Protein 2D6M (pdb70)

Solvent-accessible surface area: 15523 Å² total; per-residue (Å²): 120,132,98,46,62,93,92,61,16,85,55,46,124,100,13,148,36,108,28,82,8,72,3,117,62,4,0,88,112,28,13,24,0,9,0,51,6,31,0,106,70,184,4,121,97,0,29,0,17,0,8,58,31,166,85,15,76,51,7,9,0,17,0,5,0,28,28,49,141,87,10,4,0,1,1,3,2,44,85,121,28,123,116,28,104,76,62,113,75,125,99,41,33,5,122,103,31,95,90,4,38,0,15,0,39,1,48,200,68,32,1,73,0,58,6,64,157,153,112,7,18,70,0,80,40,76,39,90,38,94,100,2,60,13,0,19,1,43,35,28,2,132,8,49,69,0,28,2,46,50,71,119,133,111,72,62,130,88,52,16,88,63,46,122,98,11,148,38,112,31,81,7,76,4,116,72,8,0,88,107,19,11,31,0,16,0,50,5,27,0,118,67,126,2,122,96,0,29,0,17,1,7,56,48,170,90,11,65,46,7,9,0,19,0,5,0,27,34,51,151,86,11,5,0,1,2,3,1,41,82,127,36,131,114,28,103,78,70,113,73,131,97,42,33,6,117,100,30,96,85,4,27,0,11,0,38,1,51,174,42,21,2,58,0,52,6,66,155,157,110,7,20,62,0,92,40,76,39,72,44,104,88,2,61,15,0,18,1,43,38,30,3,126,10,50,70,0,28,2,50,40,66

Structure (mmCIF, N/CA/C/O backbone):
data_2D6M
#
_entry.id   2D6M
#
_cell.length_a   56.643
_cell.length_b   58.472
_cell.length_c   92.000
_cell.angle_alpha   90.00
_cell.angle_beta   90.00
_cell.angle_gamma   90.00
#
_symmetry.space_group_name_H-M   'P 21 21 21'
#
loop_
_entity.id
_entity.type
_entity.pdbx_description
1 polymer 'lectin, galactose binding, soluble 9'
2 branched beta-D-galactopyranose-(1-4)-alpha-D-glucopyranose
3 water water
#
loop_
_atom_site.group_PDB
_atom_site.id
_atom_site.type_symbol
_atom_site.label_atom_id
_atom_site.label_alt_id
_atom_site.label_comp_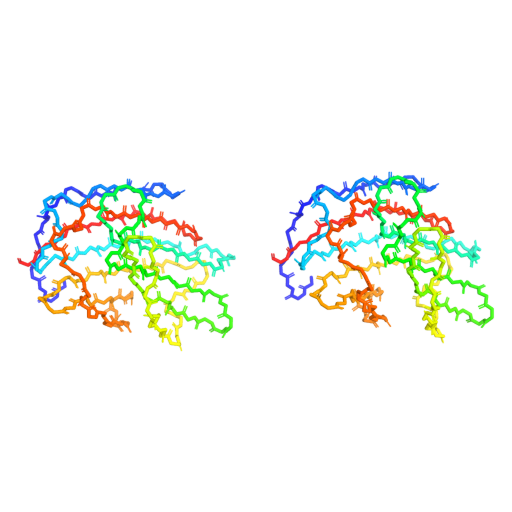id
_atom_site.label_asym_id
_atom_site.label_entity_id
_atom_site.label_seq_id
_atom_site.pdbx_PDB_ins_code
_atom_site.Cartn_x
_atom_site.Cartn_y
_atom_site.Cartn_z
_atom_site.occupancy
_atom_site.B_iso_or_equiv
_atom_site.auth_seq_id
_atom_site.auth_comp_id
_atom_site.auth_asym_id
_atom_site.auth_atom_id
_atom_site.pdbx_PDB_model_num
ATOM 1 N N . GLY A 1 1 ? 13.997 22.991 27.864 1.00 18.60 -1 GLY A N 1
ATOM 2 C CA . GLY A 1 1 ? 13.313 21.666 27.735 1.00 17.17 -1 GLY A CA 1
ATOM 3 C C . GLY A 1 1 ? 12.678 21.239 29.042 1.00 16.90 -1 GLY A C 1
ATOM 4 O O . GLY A 1 1 ? 12.688 21.992 30.019 1.00 16.70 -1 GLY A O 1
ATOM 5 N N . SER A 1 2 ? 12.153 20.018 29.074 1.00 16.10 0 SER A N 1
ATOM 6 C CA . SER A 1 2 ? 11.443 19.494 30.240 1.00 16.90 0 SER A CA 1
ATOM 7 C C . SER A 1 2 ? 12.364 19.041 31.380 1.00 16.68 0 SER A C 1
ATOM 8 O O . SER A 1 2 ? 11.898 18.702 32.476 1.00 16.59 0 SER A O 1
ATOM 11 N N . MET A 1 3 ? 13.671 19.031 31.115 1.00 17.33 1 MET A N 1
ATOM 12 C CA . MET A 1 3 ? 14.651 18.635 32.116 1.00 18.08 1 MET A CA 1
ATOM 13 C C . MET A 1 3 ? 15.861 19.561 32.068 1.00 15.14 1 MET A C 1
ATOM 14 O O . MET A 1 3 ? 16.281 19.979 30.987 1.00 14.90 1 MET A O 1
ATOM 19 N N . ALA A 1 4 ? 16.379 19.902 33.240 1.00 12.72 2 ALA A N 1
ATOM 20 C CA . ALA A 1 4 ? 17.604 20.711 33.337 1.00 10.97 2 ALA A CA 1
ATOM 21 C C . ALA A 1 4 ? 18.754 19.935 32.705 1.00 10.28 2 ALA A C 1
ATOM 22 O O . ALA A 1 4 ? 18.910 18.739 32.957 1.00 10.10 2 ALA A O 1
ATOM 24 N N . LEU A 1 5 ? 19.536 20.621 31.878 1.00 8.55 3 LEU A N 1
ATOM 25 C CA . LEU A 1 5 ? 20.690 20.048 31.198 1.00 9.10 3 LEU A CA 1
ATOM 26 C C . LEU A 1 5 ? 21.954 20.842 31.522 1.00 8.34 3 LEU A C 1
ATOM 27 O O . LEU A 1 5 ? 21.902 22.083 31.670 1.00 8.28 3 LEU A O 1
ATOM 32 N N . PHE A 1 6 ? 23.063 20.114 31.679 1.00 7.02 4 PHE A N 1
ATOM 33 C CA . PHE A 1 6 ? 24.356 20.699 32.077 1.00 7.73 4 PHE A CA 1
ATOM 34 C C . PHE A 1 6 ? 25.437 20.348 31.052 1.00 7.83 4 PHE A C 1
ATOM 35 O O . PHE A 1 6 ? 25.443 19.239 30.514 1.00 9.01 4 PHE A O 1
ATOM 43 N N . SER A 1 7 ? 26.340 21.277 30.758 1.00 7.71 5 SER A N 1
ATOM 44 C CA . SER A 1 7 ? 27.397 20.977 29.769 1.00 8.04 5 SER A CA 1
ATOM 45 C C . SER A 1 7 ? 28.270 19.830 30.278 1.00 9.03 5 SER A C 1
ATOM 46 O O . SER A 1 7 ? 28.596 19.785 31.449 1.00 8.30 5 SER A O 1
ATOM 49 N N . ALA A 1 8 ? 28.629 18.908 29.389 1.00 9.37 6 ALA A N 1
ATOM 50 C CA . ALA A 1 8 ? 29.515 17.769 29.718 1.00 11.01 6 ALA A CA 1
ATOM 51 C C . ALA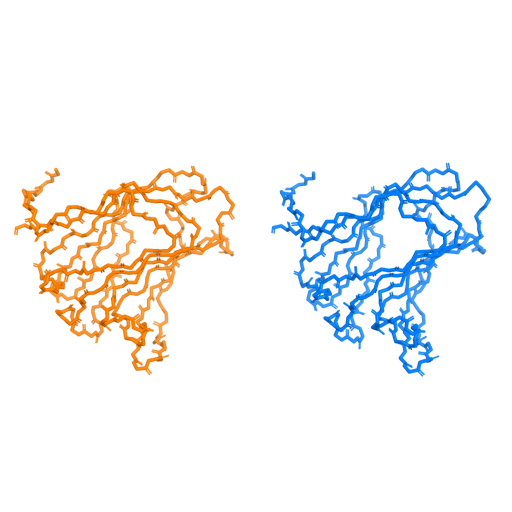 A 1 8 ? 30.918 17.918 29.124 1.00 12.99 6 ALA A C 1
ATOM 52 O O . ALA A 1 8 ? 31.899 17.332 29.625 1.00 14.81 6 ALA A O 1
ATOM 54 N N . GLN A 1 9 ? 30.979 18.665 28.033 1.00 13.26 7 GLN A N 1
ATOM 55 C CA . GLN A 1 9 ? 32.185 19.004 27.301 1.00 12.65 7 GLN A CA 1
ATOM 56 C C . GLN A 1 9 ? 31.828 20.328 26.678 1.00 12.64 7 GLN A C 1
ATOM 57 O O . GLN A 1 9 ? 30.670 20.540 26.304 1.00 12.10 7 GLN A O 1
ATOM 63 N N . SER A 1 10 ? 32.794 21.236 26.558 1.00 12.14 8 SER A N 1
ATOM 64 C CA . SER A 1 10 ? 32.527 22.500 25.884 1.00 12.34 8 SER A CA 1
ATOM 65 C C . SER A 1 10 ? 31.905 22.302 24.499 1.00 10.86 8 SER A C 1
ATOM 66 O O . SER A 1 10 ? 32.189 21.326 23.828 1.00 10.35 8 SER A O 1
ATOM 69 N N . PRO A 1 11 ? 31.090 23.260 24.042 1.00 9.57 9 PRO A N 1
ATOM 70 C CA . PRO A 1 11 ? 30.520 23.111 22.713 1.00 9.10 9 PRO A CA 1
ATOM 71 C C . PRO A 1 11 ? 31.548 23.358 21.611 1.00 8.64 9 PRO A C 1
ATOM 72 O O . PRO A 1 11 ? 32.557 24.059 21.832 1.00 9.12 9 PRO A O 1
ATOM 76 N N . TYR A 1 12 ? 31.288 22.783 20.436 1.00 7.74 10 TYR A N 1
ATOM 77 C CA . TYR A 1 12 ? 31.955 23.216 19.223 1.00 7.59 10 TYR A CA 1
ATOM 78 C C . TYR A 1 12 ? 31.061 24.271 18.588 1.00 7.91 10 TYR A C 1
ATOM 79 O O . TYR A 1 12 ? 29.960 23.963 18.117 1.00 7.73 10 TYR A O 1
ATOM 88 N N . ILE A 1 13 ? 31.557 25.500 18.550 1.00 7.82 11 ILE A N 1
ATOM 89 C CA . ILE A 1 13 ? 30.794 26.617 18.011 1.00 8.02 11 ILE A CA 1
ATOM 90 C C . ILE A 1 13 ? 31.231 26.894 16.581 1.00 8.77 11 ILE A C 1
ATOM 91 O O . ILE A 1 13 ? 32.438 26.911 16.292 1.00 8.48 11 ILE A O 1
ATOM 96 N N . ASN A 1 14 ? 30.236 27.081 15.711 1.00 9.09 12 ASN A N 1
ATOM 97 C CA . ASN A 1 14 ? 30.447 27.250 14.282 1.00 9.75 12 ASN A CA 1
ATOM 98 C C . ASN A 1 14 ? 31.531 26.320 13.736 1.00 10.08 12 ASN A C 1
ATOM 99 O O . ASN A 1 14 ? 32.451 26.779 13.072 1.00 9.93 12 ASN A O 1
ATOM 104 N N . PRO A 1 15 ? 31.397 25.004 13.975 1.00 10.13 13 PRO A N 1
ATOM 105 C CA . PRO A 1 15 ? 32.404 24.110 13.434 1.00 10.60 13 PRO A CA 1
ATOM 106 C C . PRO A 1 15 ? 32.309 24.117 11.908 1.00 10.78 13 PRO A C 1
ATOM 107 O O . PRO A 1 15 ? 31.201 24.111 11.360 1.00 11.02 13 PRO A O 1
ATOM 111 N N . ILE A 1 16 ? 33.457 24.120 11.228 1.00 11.43 14 ILE A N 1
ATOM 112 C CA . ILE A 1 16 ? 33.478 24.201 9.754 1.00 11.48 14 ILE A CA 1
ATOM 113 C C . ILE A 1 16 ? 33.231 22.810 9.150 1.00 10.28 14 ILE A C 1
ATOM 114 O O . ILE A 1 16 ? 33.907 21.843 9.532 1.00 10.92 14 ILE A O 1
ATOM 119 N N . ILE A 1 17 ? 32.280 22.719 8.220 1.00 10.12 15 ILE A N 1
ATOM 120 C CA . ILE A 1 17 ? 31.957 21.436 7.580 1.00 10.01 15 ILE A CA 1
ATOM 121 C C . ILE A 1 17 ? 32.855 21.205 6.349 1.00 10.14 15 ILE A C 1
ATOM 122 O O . ILE A 1 17 ? 33.006 22.115 5.513 1.00 10.25 15 ILE A O 1
ATOM 127 N N . PRO A 1 18 ? 33.446 19.992 6.216 1.00 9.83 16 PRO A N 1
ATOM 128 C CA . PRO A 1 18 ? 33.395 18.785 7.067 1.00 9.47 16 PRO A CA 1
ATOM 129 C C . PRO A 1 18 ? 34.188 18.914 8.369 1.00 9.14 16 PRO A C 1
ATOM 130 O O . PRO A 1 18 ? 35.299 19.407 8.371 1.00 10.13 16 PRO A O 1
ATOM 134 N N . PHE A 1 19 ? 33.587 18.464 9.463 1.00 8.79 17 PHE A N 1
ATOM 135 C CA . PHE A 1 19 ? 34.155 18.601 10.800 1.00 9.21 17 PHE A CA 1
ATOM 136 C C . PHE A 1 19 ? 34.440 17.226 11.357 1.00 9.88 17 PHE A C 1
ATOM 137 O O . PHE A 1 19 ? 33.634 16.322 11.195 1.00 10.02 17 PHE A O 1
ATOM 145 N N . THR A 1 20 ? 35.574 17.081 12.041 1.00 9.66 18 THR A N 1
ATOM 146 C CA . THR A 1 20 ? 35.859 15.890 12.828 1.00 10.78 18 THR A CA 1
ATOM 147 C C . THR A 1 20 ? 36.496 16.375 14.120 1.00 10.53 18 THR A C 1
ATOM 148 O O . THR A 1 20 ? 37.383 17.238 14.085 1.00 12.16 18 THR A O 1
ATOM 152 N N . GLY A 1 21 ? 36.025 15.869 15.252 1.00 9.88 19 GLY A N 1
ATOM 153 C CA . GLY A 1 21 ? 36.563 16.295 16.542 1.00 9.57 19 GLY A CA 1
ATOM 154 C C . GLY A 1 21 ? 36.233 15.309 17.643 1.00 9.26 19 GLY A C 1
ATOM 155 O O . GLY A 1 21 ? 35.360 14.454 17.472 1.00 9.46 19 GLY A O 1
ATOM 156 N N . PRO A 1 22 ? 36.958 15.388 18.767 1.00 8.76 20 PRO A N 1
ATOM 157 C CA . PRO A 1 22 ? 36.759 14.426 19.841 1.00 8.42 20 PRO A CA 1
ATOM 158 C C . PRO A 1 22 ? 35.415 14.526 20.539 1.00 7.57 20 PRO A C 1
ATOM 159 O O . PRO A 1 22 ? 34.850 15.618 20.679 1.00 7.38 20 PRO A O 1
ATOM 163 N N . ILE A 1 23 ? 34.919 13.368 20.963 1.00 7.99 21 ILE A N 1
ATOM 164 C CA . ILE A 1 23 ? 33.961 13.296 22.052 1.00 7.93 21 ILE A CA 1
ATOM 165 C C . ILE A 1 23 ? 34.787 12.872 23.263 1.00 9.64 21 ILE A C 1
ATOM 166 O O . ILE A 1 23 ? 35.142 11.705 23.410 1.00 9.71 21 ILE A O 1
ATOM 171 N N . GLN A 1 24 ? 35.150 13.864 24.073 1.00 10.13 22 GLN A N 1
ATOM 172 C CA . GLN A 1 24 ? 36.172 13.703 25.116 1.00 12.07 22 GLN A CA 1
ATOM 173 C C . GLN A 1 24 ? 35.691 12.677 26.113 1.00 11.91 22 GLN A C 1
ATOM 174 O O . GLN A 1 24 ? 34.608 12.840 26.671 1.00 13.08 22 GLN A O 1
ATOM 180 N N . GLY A 1 25 ? 36.470 11.615 26.276 1.00 12.39 23 GLY A N 1
ATOM 181 C CA . GLY A 1 25 ? 36.149 10.555 27.233 1.00 12.38 23 GLY A CA 1
ATOM 182 C C . GLY A 1 25 ? 35.198 9.511 26.687 1.00 12.20 23 GLY A C 1
ATOM 183 O O . GLY A 1 25 ? 34.893 8.546 27.379 1.00 13.10 23 GLY A O 1
ATOM 184 N N . GLY A 1 26 ? 34.719 9.697 25.454 1.00 11.36 24 GLY A N 1
ATOM 185 C CA . GLY A 1 26 ? 33.829 8.711 24.823 1.00 10.04 24 GLY A CA 1
ATOM 186 C C . GLY A 1 26 ? 32.369 8.979 25.127 1.00 9.73 24 GLY A C 1
ATOM 187 O O . GLY A 1 26 ? 32.045 9.698 26.090 1.00 10.21 24 GLY A O 1
ATOM 188 N N . LEU A 1 27 ? 31.475 8.446 24.296 1.00 8.64 25 LEU A N 1
ATOM 189 C CA . LEU A 1 27 ? 30.051 8.480 24.607 1.00 8.25 25 LEU A CA 1
ATOM 190 C C . LEU A 1 27 ? 29.728 7.844 25.949 1.00 9.42 25 LEU A C 1
ATOM 191 O O . LEU A 1 27 ? 30.360 6.864 26.346 1.00 10.09 25 LEU A O 1
ATOM 196 N N . GLN A 1 28 ? 28.748 8.418 26.646 1.00 9.78 26 GLN A N 1
ATOM 197 C CA . GLN A 1 28 ? 28.339 7.942 27.960 1.00 11.18 26 GLN A CA 1
ATOM 198 C C . GLN A 1 28 ? 26.829 7.832 28.003 1.00 11.08 26 GLN A C 1
ATOM 199 O O . GLN A 1 28 ? 26.139 8.579 27.325 1.00 10.78 26 GLN A O 1
ATOM 205 N N . GLU A 1 29 ? 26.315 6.922 28.827 1.00 11.31 27 GLU A N 1
ATOM 206 C CA . GLU A 1 29 ? 24.876 6.825 29.037 1.00 11.64 27 GLU A CA 1
ATOM 207 C C . GLU A 1 29 ? 24.320 8.164 29.519 1.00 10.39 27 GLU A C 1
ATOM 208 O O . GLU A 1 29 ? 24.902 8.811 30.402 1.00 10.77 27 GLU A O 1
ATOM 214 N N . GLY A 1 30 ? 23.230 8.613 28.895 1.00 10.27 28 GLY A N 1
ATOM 215 C CA . GLY A 1 30 ? 22.611 9.875 29.282 1.00 10.10 28 GLY A CA 1
ATOM 216 C C . GLY A 1 30 ? 23.185 11.105 28.609 1.00 10.14 28 GLY A C 1
ATOM 217 O O . GLY A 1 30 ? 22.649 12.209 28.792 1.00 11.28 28 GLY A O 1
ATOM 218 N N . LEU A 1 31 ? 24.258 10.946 27.830 1.00 10.11 29 LEU A N 1
ATOM 219 C CA . LEU A 1 31 ? 24.789 12.074 27.060 1.00 9.19 29 LEU A CA 1
ATOM 220 C C . LEU A 1 31 ? 23.833 12.444 25.941 1.00 9.15 29 LEU A C 1
ATOM 221 O O . LEU A 1 31 ? 23.256 11.577 25.281 1.00 9.47 29 LEU A O 1
ATOM 226 N N . GLN A 1 32 ? 23.665 13.748 25.740 1.00 8.65 30 GLN A N 1
ATOM 227 C CA . GLN A 1 32 ? 22.850 14.281 24.661 1.00 9.32 30 GLN A CA 1
ATOM 228 C C . GLN A 1 32 ? 23.759 15.131 23.836 1.00 9.37 30 GLN A C 1
ATOM 229 O O . GLN A 1 32 ? 24.327 16.116 24.352 1.00 9.61 30 GLN A O 1
ATOM 235 N N . VAL A 1 33 ? 23.942 14.731 22.570 1.00 7.37 31 VAL A N 1
ATOM 236 C CA . VAL A 1 33 ? 24.777 15.463 21.621 1.00 7.53 31 VAL A CA 1
ATOM 237 C C . VAL A 1 33 ? 23.838 16.191 20.684 1.00 7.42 31 VAL A C 1
ATOM 238 O O . VAL A 1 33 ? 23.071 15.566 19.940 1.00 7.17 31 VAL A O 1
ATOM 242 N N . THR A 1 34 ? 23.852 17.528 20.735 1.00 7.50 32 THR A N 1
ATOM 243 C CA . THR A 1 34 ? 22.888 18.276 19.918 1.00 7.79 32 THR A CA 1
ATOM 244 C C . THR A 1 34 ? 23.575 19.080 18.819 1.00 7.52 32 THR A C 1
ATOM 245 O O . THR A 1 34 ? 24.504 19.827 19.107 1.00 8.52 32 THR A O 1
ATOM 249 N N . LEU A 1 35 ? 23.083 18.953 17.587 1.00 7.16 33 LEU A N 1
ATOM 250 C CA . LEU A 1 35 ? 23.581 19.732 16.459 1.00 7.90 33 LEU A CA 1
ATOM 251 C C . LEU A 1 35 ? 22.520 20.762 16.082 1.00 8.79 33 LEU A C 1
ATOM 252 O O . LEU A 1 35 ? 21.410 20.409 15.747 1.00 9.46 33 LEU A O 1
ATOM 257 N N . GLN A 1 36 ? 22.888 22.037 16.124 1.00 9.23 34 GLN A N 1
ATOM 258 C CA . GLN A 1 36 ? 22.026 23.130 15.715 1.00 10.37 34 GLN A CA 1
ATOM 259 C C . GLN A 1 36 ? 22.578 23.676 14.425 1.00 9.35 34 GLN A C 1
ATOM 260 O O . GLN A 1 36 ? 23.728 24.096 14.354 1.00 8.57 34 GLN A O 1
ATOM 266 N N . GLY A 1 37 ? 21.756 23.685 13.390 1.00 8.94 35 GLY A N 1
ATOM 267 C CA . GLY A 1 37 ? 22.284 24.003 12.088 1.00 9.50 35 GLY A CA 1
ATOM 268 C C . GLY A 1 37 ? 21.226 24.371 11.083 1.00 9.03 35 GLY A C 1
ATOM 269 O O . GLY A 1 37 ? 20.084 24.686 11.450 1.00 8.91 35 GLY A O 1
ATOM 270 N N . THR A 1 38 ? 21.646 24.389 9.827 1.00 9.96 36 THR A N 1
ATOM 271 C CA . THR A 1 38 ? 20.773 24.650 8.684 1.00 10.74 36 THR A CA 1
ATOM 272 C C . THR A 1 38 ? 21.126 23.700 7.545 1.00 11.12 36 THR A C 1
ATOM 273 O O . THR A 1 38 ? 22.291 23.520 7.207 1.00 11.16 36 THR A O 1
ATOM 277 N N . THR A 1 39 ? 20.100 23.079 6.982 1.00 10.89 37 THR A N 1
ATOM 278 C CA . THR A 1 39 ? 20.222 22.267 5.783 1.00 11.89 37 THR A CA 1
ATOM 279 C C . THR A 1 39 ? 20.387 23.237 4.617 1.00 12.33 37 THR A C 1
ATOM 280 O O . THR A 1 39 ? 19.638 24.219 4.517 1.00 12.03 37 THR A O 1
ATOM 284 N N . LYS A 1 40 ? 21.357 22.971 3.750 1.00 12.88 38 LYS A N 1
ATOM 285 C CA . LYS A 1 40 ? 21.575 23.787 2.556 1.00 14.07 38 LYS A CA 1
ATOM 286 C C . LYS A 1 40 ? 20.334 23.805 1.650 1.00 14.26 38 LYS A C 1
ATOM 287 O O . LYS A 1 40 ? 19.530 22.880 1.669 1.00 14.12 38 LYS A O 1
ATOM 293 N N . SER A 1 41 ? 20.201 24.861 0.850 1.00 14.88 39 SER A N 1
ATOM 294 C CA . SER A 1 41 ? 18.989 25.070 0.064 1.00 16.37 39 SER A CA 1
ATOM 295 C C . SER A 1 41 ? 18.824 24.018 -1.014 1.00 17.15 39 SER A C 1
ATOM 296 O O . SER A 1 41 ? 17.706 23.621 -1.369 1.00 18.11 39 SER A O 1
ATOM 299 N N . PHE A 1 42 ? 19.952 23.575 -1.528 1.00 17.73 40 PHE A N 1
ATOM 300 C CA . PHE A 1 42 ? 19.965 22.438 -2.408 1.00 19.03 40 PHE A CA 1
ATOM 301 C C . PHE A 1 42 ? 20.891 21.459 -1.689 1.00 19.14 40 PHE A C 1
ATOM 302 O O . PHE A 1 42 ? 22.101 21.677 -1.467 1.00 21.00 40 PHE A O 1
ATOM 310 N N . ALA A 1 43 ? 20.248 20.453 -1.156 1.00 17.45 41 ALA A N 1
ATOM 311 C CA . ALA A 1 43 ? 20.918 19.482 -0.345 1.00 15.29 41 ALA A CA 1
ATOM 312 C C . ALA A 1 43 ? 20.693 18.160 -1.011 1.00 14.54 41 ALA A C 1
ATOM 313 O O . ALA A 1 43 ? 19.607 17.891 -1.512 1.00 13.71 41 ALA A O 1
ATOM 315 N N . GLN A 1 44 ? 21.735 17.339 -1.025 1.00 13.83 42 GLN A N 1
ATOM 316 C CA . GLN A 1 44 ? 21.636 15.991 -1.552 1.00 14.12 42 GLN A CA 1
ATOM 317 C C . GLN A 1 44 ? 21.682 14.996 -0.393 1.00 12.35 42 GLN A C 1
ATOM 318 O O . GLN A 1 44 ? 20.766 14.196 -0.219 1.00 11.23 42 GLN A O 1
ATOM 324 N N . ARG A 1 45 ? 22.728 15.087 0.428 1.00 11.50 43 ARG A N 1
ATOM 325 C CA . ARG A 1 45 ? 22.878 14.216 1.582 1.00 10.47 43 ARG A CA 1
ATOM 326 C C . ARG A 1 45 ? 23.681 14.925 2.647 1.00 9.23 43 ARG A C 1
ATOM 327 O O . ARG A 1 45 ? 24.475 15.813 2.353 1.00 10.10 43 ARG A O 1
ATOM 335 N N . PHE A 1 46 ? 23.474 14.543 3.898 1.00 8.11 44 PHE A N 1
ATOM 336 C CA . PHE A 1 46 ? 24.486 14.835 4.909 1.00 7.17 44 PHE A CA 1
ATOM 337 C C . PHE A 1 46 ? 24.680 13.661 5.851 1.00 7.01 44 PHE A C 1
ATOM 338 O O . PHE A 1 46 ? 23.877 12.738 5.852 1.00 7.08 44 PHE A O 1
ATOM 346 N N . VAL A 1 47 ? 25.788 13.669 6.580 1.00 6.18 45 VAL A N 1
ATOM 347 C CA . VAL A 1 47 ? 26.198 12.522 7.418 1.00 6.62 45 VAL A CA 1
ATOM 348 C C . VAL A 1 47 ? 26.647 12.997 8.798 1.00 6.59 45 VAL A C 1
ATOM 349 O O . VAL A 1 47 ? 27.412 13.956 8.912 1.00 6.97 45 VAL A O 1
ATOM 353 N N . VAL A 1 48 ? 26.161 12.315 9.826 1.00 5.98 46 VAL A N 1
ATOM 354 C CA . VAL A 1 48 ? 26.733 12.436 11.159 1.00 5.54 46 VAL A CA 1
ATOM 355 C C . VAL A 1 48 ? 27.219 11.048 11.543 1.00 5.67 46 VAL A C 1
ATOM 356 O O . VAL A 1 48 ? 26.440 10.096 11.581 1.00 6.30 46 VAL A O 1
ATOM 360 N N . ASN A 1 49 ? 28.518 10.940 11.811 1.00 6.40 47 ASN A N 1
ATOM 361 C CA . ASN A 1 49 ? 29.124 9.662 12.227 1.00 5.46 47 ASN A CA 1
ATOM 362 C C . ASN A 1 49 ? 29.627 9.753 13.650 1.00 5.84 47 ASN A C 1
ATOM 363 O O . ASN A 1 49 ? 30.350 10.677 13.997 1.00 6.31 47 ASN A O 1
ATOM 368 N N . PHE A 1 50 ? 29.234 8.767 14.452 1.00 5.49 48 PHE A N 1
ATOM 369 C CA . PHE A 1 50 ? 29.813 8.526 15.776 1.00 6.46 48 PHE A CA 1
ATOM 370 C C . PHE A 1 50 ? 30.750 7.353 15.603 1.00 6.43 48 PHE A C 1
ATOM 371 O O . PHE A 1 50 ? 30.316 6.230 15.327 1.00 6.90 48 PHE A O 1
ATOM 379 N N . GLN A 1 51 ? 32.056 7.618 15.746 1.00 6.20 49 GLN A N 1
ATOM 380 C CA . GLN A 1 51 ? 33.039 6.637 15.331 1.00 7.10 49 GLN A CA 1
ATOM 381 C C . GLN A 1 51 ? 34.185 6.467 16.331 1.00 7.95 49 GLN A C 1
ATOM 382 O O . GLN A 1 51 ? 34.358 7.288 17.234 1.00 6.52 49 GLN A O 1
ATOM 388 N N . ASN A 1 52 ? 34.918 5.367 16.163 1.00 9.86 50 ASN A N 1
ATOM 389 C CA . ASN A 1 52 ? 36.036 5.015 17.004 1.00 12.61 50 ASN A CA 1
ATOM 390 C C . ASN A 1 52 ? 37.271 5.407 16.209 1.00 13.71 50 ASN A C 1
ATOM 391 O O . ASN A 1 52 ? 37.617 4.748 15.209 1.00 14.81 50 ASN A O 1
ATOM 396 N N . SER A 1 53 ? 37.886 6.500 16.634 1.00 13.48 51 SER A N 1
ATOM 397 C CA . SER A 1 53 ? 39.097 7.078 16.037 1.00 13.66 51 SER A CA 1
ATOM 398 C C . SER A 1 53 ? 38.871 7.906 14.775 1.00 13.35 51 SER A C 1
ATOM 399 O O . SER A 1 53 ? 37.771 7.959 14.207 1.00 14.27 51 SER A O 1
ATOM 402 N N . PHE A 1 54 ? 39.956 8.514 14.317 1.00 13.48 52 PHE A N 1
ATOM 403 C CA . PHE A 1 54 ? 39.957 9.366 13.140 1.00 13.01 52 PHE A CA 1
ATOM 404 C C . PHE A 1 54 ? 39.721 8.568 11.845 1.00 13.47 52 PHE A C 1
ATOM 405 O O . PHE A 1 54 ? 39.288 9.131 10.852 1.00 13.88 52 PHE A O 1
ATOM 413 N N . ASN A 1 55 ? 39.973 7.256 11.892 1.00 14.65 53 ASN A N 1
ATOM 414 C CA . ASN A 1 55 ? 40.049 6.406 10.699 1.00 15.22 53 ASN A CA 1
ATOM 415 C C . ASN A 1 55 ? 38.781 6.319 9.876 1.00 15.15 53 ASN A C 1
ATOM 416 O O . ASN A 1 55 ? 38.834 6.315 8.650 1.00 16.13 53 ASN A O 1
ATOM 421 N N . GLY A 1 56 ? 37.645 6.214 10.547 1.00 14.37 54 GLY A N 1
ATOM 422 C CA . GLY A 1 56 ? 36.394 6.009 9.846 1.00 13.48 54 GLY A CA 1
ATOM 423 C C . GLY A 1 56 ? 36.063 4.568 9.520 1.00 12.58 54 GLY A C 1
ATOM 424 O O . GLY A 1 56 ? 35.022 4.306 8.930 1.00 13.00 54 GLY A O 1
ATOM 425 N N . ASN A 1 57 ? 36.934 3.639 9.899 1.00 12.57 55 ASN A N 1
ATOM 426 C CA . ASN A 1 57 ? 36.706 2.209 9.611 1.00 11.54 55 ASN A CA 1
ATOM 427 C C . ASN A 1 57 ? 35.677 1.595 10.545 1.00 10.30 55 ASN A C 1
ATOM 428 O O . ASN A 1 57 ? 35.021 0.626 10.199 1.00 9.86 55 ASN A O 1
ATOM 433 N N . ASP A 1 58 ? 35.545 2.179 11.725 1.00 8.50 56 ASP A N 1
ATOM 434 C CA . ASP A 1 58 ? 34.623 1.691 12.726 1.00 8.33 56 ASP A CA 1
ATOM 435 C C . ASP A 1 58 ? 33.709 2.814 13.191 1.00 8.34 56 ASP A C 1
ATOM 436 O O . ASP A 1 58 ? 34.110 3.685 13.980 1.00 9.53 56 ASP A O 1
ATOM 441 N N . ILE A 1 59 ? 32.493 2.778 12.657 1.00 6.54 57 ILE A N 1
ATOM 442 C CA . ILE A 1 59 ? 31.469 3.804 12.900 1.00 6.39 57 ILE A CA 1
ATOM 443 C C . ILE A 1 59 ? 30.318 3.127 13.618 1.00 5.52 57 ILE A C 1
ATOM 444 O O . ILE A 1 59 ? 29.613 2.286 13.036 1.00 5.90 57 ILE A O 1
ATOM 449 N N . ALA A 1 60 ? 30.181 3.423 14.906 1.00 6.08 58 ALA A N 1
ATOM 450 C CA . ALA A 1 60 ? 29.129 2.816 15.715 1.00 6.16 58 ALA A CA 1
ATOM 451 C C . ALA A 1 60 ? 27.751 3.183 15.197 1.00 6.09 58 ALA A C 1
ATOM 452 O O . ALA A 1 60 ? 26.835 2.361 15.182 1.00 6.86 58 ALA A O 1
ATOM 454 N N . PHE A 1 61 ? 27.597 4.441 14.809 1.00 5.71 59 PHE A N 1
ATOM 455 C CA . PHE A 1 61 ? 26.303 4.916 14.372 1.00 5.06 59 PHE A CA 1
ATOM 456 C C . PHE A 1 61 ? 26.527 5.958 13.299 1.00 5.07 59 PHE A C 1
ATOM 457 O O . PHE A 1 61 ? 27.101 7.022 13.570 1.00 5.98 59 PHE A O 1
ATOM 465 N N . HIS A 1 62 ? 26.078 5.629 12.087 1.00 4.32 60 HIS A N 1
ATOM 466 C CA . HIS A 1 62 ? 26.116 6.496 10.907 1.00 4.91 60 HIS A CA 1
ATOM 467 C C . HIS A 1 62 ? 24.684 6.936 10.623 1.00 4.68 60 HIS A C 1
ATOM 468 O O . HIS A 1 62 ? 23.820 6.111 10.458 1.00 5.23 60 HIS A O 1
ATOM 475 N N . PHE A 1 63 ? 24.448 8.242 10.641 1.00 5.40 61 PHE A N 1
ATOM 476 C CA . PHE A 1 63 ? 23.112 8.800 10.452 1.00 5.23 61 PHE A CA 1
ATOM 477 C C . PHE A 1 63 ? 23.177 9.641 9.166 1.00 4.80 61 PHE A C 1
ATOM 478 O O . PHE A 1 63 ? 23.900 10.626 9.127 1.00 5.23 61 PHE A O 1
ATOM 486 N N . ASN A 1 64 ? 22.389 9.286 8.155 1.00 5.73 62 ASN A N 1
ATOM 487 C CA . ASN A 1 64 ? 22.587 9.825 6.811 1.00 5.78 62 ASN A CA 1
ATOM 488 C C . ASN A 1 64 ? 21.289 10.158 6.091 1.00 6.18 62 ASN A C 1
ATOM 489 O O . ASN A 1 64 ? 20.733 9.323 5.400 1.00 5.09 62 ASN A O 1
ATOM 494 N N . PRO A 1 65 ? 20.765 11.376 6.295 1.00 6.73 63 PRO A N 1
ATOM 495 C CA . PRO A 1 65 ? 19.614 11.868 5.541 1.00 6.11 63 PRO A CA 1
ATOM 496 C C . PRO A 1 65 ? 19.949 11.992 4.039 1.00 7.23 63 PRO A C 1
ATOM 497 O O . PRO A 1 65 ? 21.010 12.502 3.674 1.00 7.23 63 PRO A O 1
ATOM 501 N N . ARG A 1 66 ? 19.032 11.532 3.192 1.00 7.55 64 ARG A N 1
ATOM 502 C CA . ARG A 1 66 ? 19.233 11.543 1.743 1.00 8.28 64 ARG A CA 1
ATOM 503 C C . ARG A 1 66 ? 17.996 12.158 1.105 1.00 9.42 64 ARG A C 1
ATOM 504 O O . ARG A 1 66 ? 16.880 11.626 1.226 1.00 8.92 64 ARG A O 1
ATOM 512 N N . PHE A 1 67 ? 18.207 13.302 0.450 1.00 10.76 65 PHE A N 1
ATOM 513 C CA . PHE A 1 67 ? 17.149 14.041 -0.219 1.00 12.06 65 PHE A CA 1
ATOM 514 C C . PHE A 1 67 ? 16.962 13.425 -1.600 1.00 13.25 65 PHE A C 1
ATOM 515 O O . PHE A 1 67 ? 17.118 14.090 -2.637 1.00 13.57 65 PHE A O 1
ATOM 523 N N . GLU A 1 68 ? 16.677 12.130 -1.579 1.00 13.82 66 GLU A N 1
ATOM 524 C CA . GLU A 1 68 ? 16.510 11.305 -2.783 1.00 15.60 66 GLU A CA 1
ATOM 525 C C . GLU A 1 68 ? 15.305 10.376 -2.600 1.00 16.20 66 GLU A C 1
ATOM 526 O O . GLU A 1 68 ? 14.940 10.045 -1.474 1.00 16.86 66 GLU A O 1
ATOM 532 N N . GLU A 1 69 ? 14.667 9.970 -3.701 1.00 17.26 67 GLU A N 1
ATOM 533 C CA . GLU A 1 69 ? 13.598 8.957 -3.654 1.00 18.45 67 GLU A CA 1
ATOM 534 C C . GLU A 1 69 ? 12.470 9.302 -2.656 1.00 17.09 67 GLU A C 1
ATOM 535 O O . GLU A 1 69 ? 11.941 8.429 -1.954 1.00 18.42 67 GLU A O 1
ATOM 541 N N . GLY A 1 70 ? 12.105 10.578 -2.623 1.00 16.36 68 GLY A N 1
ATOM 542 C CA . GLY A 1 70 ? 11.045 11.064 -1.747 1.00 15.40 68 GLY A CA 1
ATOM 543 C C . GLY A 1 70 ? 11.582 11.637 -0.450 1.00 14.67 68 GLY A C 1
ATOM 544 O O . GLY A 1 70 ? 10.877 12.362 0.256 1.00 15.12 68 GLY A O 1
ATOM 545 N N . GLY A 1 71 ? 12.832 11.304 -0.138 1.00 13.32 69 GLY A N 1
ATOM 546 C CA . GLY A 1 71 ? 13.460 11.712 1.122 1.00 11.48 69 GLY A CA 1
ATOM 547 C C . GLY A 1 71 ? 13.446 10.562 2.103 1.00 10.88 69 GLY A C 1
ATOM 548 O O . GLY A 1 71 ? 12.386 9.990 2.389 1.00 11.57 69 GLY A O 1
ATOM 549 N N . TYR A 1 72 ? 14.622 10.200 2.631 1.00 10.19 70 TYR A N 1
ATOM 550 C CA . TYR A 1 72 ? 14.684 9.122 3.621 1.00 8.52 70 TYR A CA 1
ATOM 551 C C . TYR A 1 72 ? 15.986 9.215 4.390 1.00 8.10 70 TYR A C 1
ATOM 552 O O . TYR A 1 72 ? 16.877 9.958 3.992 1.00 8.38 70 TYR A O 1
ATOM 561 N N . VAL A 1 73 ? 16.098 8.488 5.494 1.00 7.92 71 VAL A N 1
ATOM 562 C CA . VAL A 1 73 ? 17.295 8.590 6.338 1.00 7.12 71 VAL A CA 1
ATOM 563 C C . VAL A 1 73 ? 17.829 7.182 6.577 1.00 7.55 71 VAL A C 1
ATOM 564 O O . VAL A 1 73 ? 17.102 6.309 7.035 1.00 7.72 71 VAL A O 1
ATOM 568 N N . VAL A 1 74 ? 19.100 6.975 6.247 1.00 7.25 72 VAL A N 1
ATOM 569 C CA . VAL A 1 74 ? 19.772 5.711 6.495 1.00 7.01 72 VAL A CA 1
ATOM 570 C C . VAL A 1 74 ? 20.522 5.751 7.835 1.00 7.08 72 VAL A C 1
ATOM 571 O O . VAL A 1 74 ? 21.278 6.688 8.091 1.00 6.51 72 VAL A O 1
ATOM 575 N N . CYS A 1 75 ? 20.307 4.720 8.671 1.00 6.46 73 CYS A N 1
ATOM 576 C CA . CYS A 1 75 ? 21.090 4.491 9.887 1.00 6.50 73 CYS A CA 1
ATOM 577 C C . CYS A 1 75 ? 21.863 3.181 9.670 1.00 6.07 73 CYS A C 1
ATOM 578 O O . CYS A 1 75 ? 21.315 2.202 9.178 1.00 5.34 73 CYS A O 1
ATOM 581 N N . ASN A 1 76 ? 23.137 3.169 10.027 1.00 5.52 74 ASN A N 1
ATOM 582 C CA . ASN A 1 76 ? 23.948 1.936 9.903 1.00 4.56 74 ASN A CA 1
ATOM 583 C C . ASN A 1 76 ? 25.165 2.011 10.811 1.00 4.81 74 ASN A C 1
ATOM 584 O O . ASN A 1 76 ? 25.402 3.025 11.492 1.00 5.09 74 ASN A O 1
ATOM 589 N N . THR A 1 77 ? 25.892 0.910 10.831 1.00 3.67 75 THR A N 1
ATOM 590 C CA . THR A 1 77 ? 27.146 0.754 11.561 1.00 4.70 75 THR A CA 1
ATOM 591 C C . THR A 1 77 ? 28.188 0.194 10.608 1.00 5.79 75 THR A C 1
ATOM 592 O O . THR A 1 77 ? 27.866 -0.602 9.716 1.00 5.96 75 THR A O 1
ATOM 596 N N . LYS A 1 78 ? 29.436 0.635 10.788 1.00 5.63 76 LYS A N 1
ATOM 597 C CA . LYS A 1 78 ? 30.586 0.138 9.989 1.00 6.44 76 LYS A CA 1
ATOM 598 C C . LYS A 1 78 ? 31.538 -0.523 10.959 1.00 6.24 76 LYS A C 1
ATOM 599 O O . LYS A 1 78 ? 31.872 0.057 11.980 1.00 5.92 76 LYS A O 1
ATOM 605 N N . GLN A 1 79 ? 31.939 -1.761 10.637 1.00 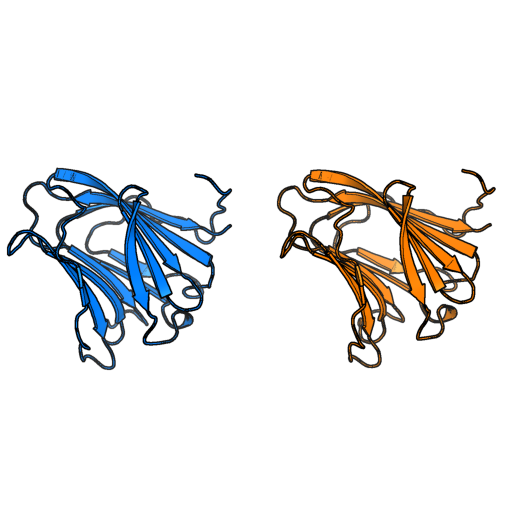5.56 77 GLN A N 1
ATOM 606 C CA . GLN A 1 79 ? 32.859 -2.537 11.449 1.00 6.20 77 GLN A CA 1
ATOM 607 C C . GLN A 1 79 ? 33.985 -2.982 10.533 1.00 6.16 77 GLN A C 1
ATOM 608 O O . GLN A 1 79 ? 33.724 -3.592 9.480 1.00 6.02 77 GLN A O 1
ATOM 614 N N . ASN A 1 80 ? 35.223 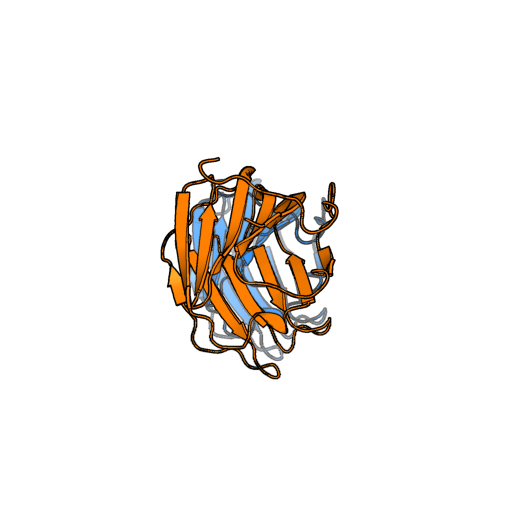-2.638 10.907 1.00 5.76 78 ASN A N 1
ATOM 615 C CA . ASN A 1 80 ? 36.384 -3.088 10.115 1.00 6.80 78 ASN A CA 1
ATOM 616 C C . ASN A 1 80 ? 36.204 -2.709 8.640 1.00 6.52 78 ASN A C 1
ATOM 617 O O . ASN A 1 80 ? 36.545 -3.471 7.733 1.00 8.05 78 ASN A O 1
ATOM 622 N N . GLY A 1 81 ? 35.631 -1.531 8.385 1.00 6.93 79 GLY A N 1
ATOM 623 C CA . GLY A 1 81 ? 35.475 -1.049 7.000 1.00 7.05 79 GLY A CA 1
ATOM 624 C C . GLY A 1 81 ? 34.234 -1.572 6.292 1.00 7.21 79 GLY A C 1
ATOM 625 O O . GLY A 1 81 ? 33.952 -1.161 5.166 1.00 8.93 79 GLY A O 1
ATOM 626 N N . GLN A 1 82 ? 33.483 -2.459 6.947 1.00 6.66 80 GLN A N 1
ATOM 627 C CA . GLN A 1 82 ? 32.282 -3.074 6.320 1.00 7.20 80 GLN A CA 1
ATOM 628 C C . GLN A 1 82 ? 30.972 -2.545 6.878 1.00 7.19 80 GLN A C 1
ATOM 629 O O . GLN A 1 82 ? 30.765 -2.544 8.103 1.00 6.83 80 GLN A O 1
ATOM 635 N N . TRP A 1 83 ? 30.091 -2.129 5.980 1.00 7.74 81 TRP A N 1
ATOM 636 C CA . TRP A 1 83 ? 28.764 -1.681 6.373 1.00 7.95 81 TRP A CA 1
ATOM 637 C C . TRP A 1 83 ? 27.859 -2.852 6.734 1.00 7.74 81 TRP A C 1
ATOM 638 O O . TRP A 1 83 ? 27.892 -3.913 6.095 1.00 8.93 81 TRP A O 1
ATOM 649 N N . GLY A 1 84 ? 27.017 -2.649 7.745 1.00 7.10 82 GLY A N 1
ATOM 650 C CA . GLY A 1 84 ? 26.028 -3.666 8.103 1.00 7.11 82 GLY A CA 1
ATOM 651 C C . GLY A 1 84 ? 24.724 -3.443 7.349 1.00 6.49 82 GLY A C 1
ATOM 652 O O . GLY A 1 84 ? 24.704 -2.716 6.357 1.00 7.55 82 GLY A O 1
ATOM 653 N N . PRO A 1 85 ? 23.642 -4.100 7.798 1.00 6.62 83 PRO A N 1
ATOM 654 C CA . PRO A 1 85 ? 22.318 -3.923 7.220 1.00 6.54 83 PRO A CA 1
ATOM 655 C C . PRO A 1 85 ? 21.733 -2.554 7.556 1.00 7.46 83 PRO A C 1
ATOM 656 O O . PRO A 1 85 ? 21.684 -2.171 8.724 1.00 8.21 83 PRO A O 1
ATOM 660 N N . GLU A 1 86 ? 21.315 -1.823 6.537 1.00 7.51 84 GLU A N 1
ATOM 661 C CA . GLU A 1 86 ? 20.797 -0.476 6.741 1.00 6.93 84 GLU A CA 1
ATOM 662 C C . GLU A 1 86 ? 19.412 -0.527 7.354 1.00 7.32 84 GLU A C 1
ATOM 663 O O . GLU A 1 86 ? 18.617 -1.435 7.090 1.00 6.71 84 GLU A O 1
ATOM 669 N N . GLU A 1 87 ? 19.144 0.492 8.150 1.00 6.58 85 GLU A N 1
ATOM 670 C CA . GLU A 1 87 ? 17.821 0.762 8.684 1.00 6.81 85 GLU A CA 1
ATOM 671 C C . GLU A 1 87 ? 17.388 2.067 8.057 1.00 5.64 85 GLU A C 1
ATOM 672 O O . GLU A 1 87 ? 17.966 3.137 8.348 1.00 6.96 85 GLU A O 1
ATOM 678 N N . ARG A 1 88 ? 16.375 1.997 7.188 1.00 6.16 86 ARG A N 1
ATOM 679 C CA . ARG A 1 88 ? 15.901 3.169 6.442 1.00 6.41 86 ARG A CA 1
ATOM 680 C C . ARG A 1 88 ? 14.572 3.666 6.985 1.00 7.24 86 ARG A C 1
ATOM 681 O O . ARG A 1 88 ? 13.594 2.937 7.000 1.00 7.34 86 ARG A O 1
ATOM 689 N N . LYS A 1 89 ? 14.543 4.904 7.454 1.00 6.83 87 LYS A N 1
ATOM 690 C CA . LYS A 1 89 ? 13.275 5.522 7.843 1.00 6.70 87 LYS A CA 1
ATOM 691 C C . LYS A 1 89 ? 12.798 6.328 6.646 1.00 7.01 87 LYS A C 1
ATOM 692 O O . LYS A 1 89 ? 13.507 7.234 6.178 1.00 6.84 87 LYS A O 1
ATOM 698 N N . MET A 1 90 ? 11.625 5.978 6.125 1.00 6.64 88 MET A N 1
ATOM 699 C CA . MET A 1 90 ? 11.202 6.493 4.826 1.00 7.84 88 MET A CA 1
ATOM 700 C C . MET A 1 90 ? 10.426 7.775 5.062 1.00 7.96 88 MET A C 1
ATOM 701 O O . MET A 1 90 ? 9.234 7.882 4.749 1.00 9.16 88 MET A O 1
ATOM 706 N N . GLN A 1 91 ? 11.144 8.744 5.635 1.00 8.17 89 GLN A N 1
ATOM 707 C CA . GLN A 1 91 ? 10.626 10.067 5.945 1.00 8.57 89 GLN A CA 1
ATOM 708 C C . GLN A 1 91 ? 11.804 11.036 5.993 1.00 8.32 89 GLN A C 1
ATOM 709 O O . GLN A 1 91 ? 12.902 10.669 6.402 1.00 8.62 89 GLN A O 1
ATOM 715 N N . MET A 1 92 ? 11.567 12.295 5.627 1.00 8.04 90 MET A N 1
ATOM 716 C CA . MET A 1 92 ? 12.632 13.279 5.686 1.00 9.00 90 MET A CA 1
ATOM 717 C C . MET A 1 92 ? 12.212 14.407 6.628 1.00 8.99 90 MET A C 1
ATOM 718 O O . MET A 1 92 ? 11.348 15.218 6.265 1.00 9.87 90 MET A O 1
ATOM 723 N N . PRO A 1 93 ? 12.784 14.444 7.856 1.00 9.27 91 PRO A N 1
ATOM 724 C CA . PRO A 1 93 ? 12.392 15.428 8.864 1.00 9.92 91 PRO A CA 1
ATOM 725 C C . PRO A 1 93 ? 13.090 16.782 8.760 1.00 10.47 91 PRO A C 1
ATOM 726 O O . PRO A 1 93 ? 12.771 17.698 9.541 1.00 11.61 91 PRO A O 1
ATOM 730 N N . PHE A 1 94 ? 14.033 16.884 7.820 1.00 10.88 92 PHE A N 1
ATOM 731 C CA . PHE A 1 94 ? 14.770 18.113 7.526 1.00 11.11 92 PHE A CA 1
ATOM 732 C C . PHE A 1 94 ? 14.156 18.773 6.287 1.00 12.72 92 PHE A C 1
ATOM 733 O O . PHE A 1 94 ? 13.642 18.112 5.400 1.00 13.75 92 PHE A O 1
ATOM 741 N N . GLN A 1 95 ? 14.187 20.098 6.236 1.00 14.31 93 GLN A N 1
ATOM 742 C CA . GLN A 1 95 ? 13.738 20.819 5.048 1.00 15.59 93 GLN A CA 1
ATOM 743 C C . GLN A 1 95 ? 14.892 21.620 4.470 1.00 14.70 93 GLN A C 1
ATOM 744 O O . GLN A 1 95 ? 15.648 22.265 5.218 1.00 14.18 93 GLN A O 1
ATOM 750 N N . LYS A 1 96 ? 15.042 21.551 3.146 1.00 14.13 94 LYS A N 1
ATOM 751 C CA . LYS A 1 96 ? 16.104 22.268 2.443 1.00 14.03 94 LYS A CA 1
ATOM 752 C C . LYS A 1 96 ? 16.045 23.766 2.747 1.00 14.06 94 LYS A C 1
ATOM 753 O O . LYS A 1 96 ? 14.980 24.382 2.760 1.00 14.09 94 LYS A O 1
ATOM 759 N N . GLY A 1 97 ? 17.210 24.325 3.035 1.00 13.85 95 GLY A N 1
ATOM 760 C CA . GLY A 1 97 ? 17.341 25.742 3.349 1.00 14.51 95 GLY A CA 1
ATOM 761 C C . GLY A 1 97 ? 16.842 26.183 4.717 1.00 14.59 95 GLY A C 1
ATOM 762 O O . GLY A 1 97 ? 16.850 27.375 5.020 1.00 15.71 95 GLY A O 1
ATOM 763 N N . MET A 1 98 ? 16.421 25.236 5.554 1.00 14.61 96 MET A N 1
ATOM 764 C CA . MET A 1 98 ? 15.811 25.567 6.844 1.00 14.22 96 MET A CA 1
ATOM 765 C C . MET A 1 98 ? 16.637 25.154 8.070 1.00 13.49 96 MET A C 1
ATOM 766 O O . MET A 1 98 ? 17.344 24.141 8.043 1.00 12.90 96 MET A O 1
ATOM 771 N N . PRO A 1 99 ? 16.521 25.918 9.172 1.00 12.95 97 PRO A N 1
ATOM 772 C CA . PRO A 1 99 ? 17.193 25.505 10.415 1.00 11.94 97 PRO A CA 1
ATOM 773 C C . PRO A 1 99 ? 16.685 24.185 10.960 1.00 11.16 97 PRO A C 1
ATOM 774 O O . PRO A 1 99 ? 15.522 23.805 10.740 1.00 11.41 97 PRO A O 1
ATOM 778 N N . PHE A 1 100 ? 17.546 23.505 11.710 1.00 10.17 98 PHE A N 1
ATOM 779 C CA . PHE A 1 100 ? 17.134 22.301 12.420 1.00 9.27 98 PHE A CA 1
ATOM 780 C C . PHE A 1 100 ? 17.851 22.180 13.757 1.00 9.17 98 PHE A C 1
ATOM 781 O O . PHE A 1 100 ? 18.916 22.755 13.951 1.00 9.69 98 PHE A O 1
ATOM 789 N N . GLU A 1 101 ? 17.254 21.397 14.641 1.00 8.92 99 GLU A N 1
ATOM 790 C CA . GLU A 1 101 ? 17.919 20.941 15.860 1.00 9.14 99 GLU A CA 1
ATOM 791 C C . GLU A 1 101 ? 17.907 19.425 15.746 1.00 8.80 99 GLU A C 1
ATOM 792 O O . GLU A 1 101 ? 16.851 18.824 15.492 1.00 9.78 99 GLU A O 1
ATOM 798 N N . LEU A 1 102 ? 19.083 18.815 15.872 1.00 7.17 100 LEU A N 1
ATOM 799 C CA . LEU A 1 102 ? 19.207 17.366 15.748 1.00 7.08 100 LEU A CA 1
ATOM 800 C C . LEU A 1 102 ? 19.881 16.839 17.010 1.00 7.19 100 LEU A C 1
ATOM 801 O O . LEU A 1 102 ? 21.042 17.147 17.271 1.00 7.67 100 LEU A O 1
ATOM 806 N N . CYS A 1 103 ? 19.167 16.025 17.781 1.00 7.10 101 CYS A N 1
ATOM 807 C CA . CYS A 1 103 ? 19.674 15.601 19.091 1.00 7.27 101 CYS A CA 1
ATOM 808 C C . CYS A 1 103 ? 19.821 14.094 19.156 1.00 7.68 101 CYS A C 1
ATOM 809 O O . CYS A 1 103 ? 18.889 13.361 18.863 1.00 7.70 101 CYS A O 1
ATOM 812 N N . PHE A 1 104 ? 21.014 13.643 19.539 1.00 7.33 102 PHE A N 1
ATOM 813 C CA . PHE A 1 104 ? 21.291 12.235 19.748 1.00 7.56 102 PHE A CA 1
ATOM 814 C C . PHE A 1 104 ? 21.376 11.977 21.242 1.00 7.69 102 PHE A C 1
ATOM 815 O O . PHE A 1 104 ? 22.230 12.555 21.938 1.00 8.06 102 PHE A O 1
ATOM 823 N N . LEU A 1 105 ? 20.478 11.126 21.737 1.00 7.55 103 LEU A N 1
ATOM 824 C CA . LEU A 1 105 ? 20.495 10.756 23.133 1.00 9.56 103 LEU A CA 1
ATOM 825 C C . LEU A 1 105 ? 21.053 9.347 23.280 1.00 8.69 103 LEU A C 1
ATOM 826 O O . LEU A 1 105 ? 20.520 8.424 22.695 1.00 8.18 103 LEU A O 1
ATOM 831 N N . VAL A 1 106 ? 22.108 9.196 24.083 1.00 8.75 104 VAL A N 1
ATOM 832 C CA . VAL A 1 106 ? 22.708 7.880 24.291 1.00 8.69 104 VAL A CA 1
ATOM 833 C C . VAL A 1 106 ? 22.001 7.191 25.436 1.00 9.73 104 VAL A C 1
ATOM 834 O O . VAL A 1 106 ? 22.070 7.644 26.584 1.00 9.49 104 VAL A O 1
ATOM 838 N N . GLN A 1 107 ? 21.314 6.106 25.121 1.00 8.73 105 GLN A N 1
ATOM 839 C CA . GLN A 1 107 ? 20.679 5.301 26.159 1.00 9.89 105 GLN A CA 1
ATOM 840 C C . GLN A 1 107 ? 21.390 3.952 26.277 1.00 9.91 105 GLN A C 1
ATOM 841 O O . GLN A 1 107 ? 22.225 3.602 25.431 1.00 9.52 105 GLN A O 1
ATOM 847 N N . ARG A 1 108 ? 21.032 3.178 27.296 1.00 10.35 106 ARG A N 1
ATOM 848 C CA . ARG A 1 108 ? 21.760 1.948 27.546 1.00 10.93 106 ARG A CA 1
ATOM 849 C C . ARG A 1 108 ? 21.703 0.965 26.373 1.00 10.89 106 ARG A C 1
ATOM 850 O O . ARG A 1 108 ? 22.710 0.331 26.050 1.00 11.88 106 ARG A O 1
ATOM 858 N N . SER A 1 109 ? 20.540 0.875 25.729 1.00 11.10 107 SER A N 1
ATOM 859 C CA . SER A 1 109 ? 20.319 -0.112 24.668 1.00 11.54 107 SER A CA 1
ATOM 860 C C . SER A 1 109 ? 20.236 0.483 23.254 1.00 10.06 107 SER A C 1
ATOM 861 O O . SER A 1 109 ? 20.308 -0.242 22.265 1.00 10.20 107 SER A O 1
ATOM 864 N N . GLU A 1 110 ? 20.120 1.799 23.164 1.00 9.01 108 GLU A N 1
ATOM 865 C CA . GLU A 1 110 ? 19.856 2.433 21.884 1.00 8.83 108 GLU A CA 1
ATOM 866 C C . GLU A 1 110 ? 20.248 3.896 21.934 1.00 8.16 108 GLU A C 1
ATOM 867 O O . GLU A 1 110 ? 20.344 4.493 23.032 1.00 7.68 108 GLU A O 1
ATOM 873 N N . PHE A 1 111 ? 20.474 4.458 20.756 1.00 6.47 109 PHE A N 1
ATOM 874 C CA . PHE A 1 111 ? 20.408 5.907 20.577 1.00 7.14 109 PHE A CA 1
ATOM 875 C C . PHE A 1 111 ? 18.941 6.266 20.317 1.00 7.47 109 PHE A C 1
ATOM 876 O O . PHE A 1 111 ? 18.235 5.552 19.600 1.00 6.78 109 PHE A O 1
ATOM 884 N N . LYS A 1 112 ? 18.491 7.403 20.849 1.00 7.09 110 LYS A N 1
ATOM 885 C CA . LYS A 1 112 ? 17.209 7.983 20.435 1.00 8.39 110 LYS A CA 1
ATOM 886 C C . LYS A 1 112 ? 17.546 9.275 19.713 1.00 7.86 110 LYS A C 1
ATOM 887 O O . LYS A 1 112 ? 18.344 10.083 20.223 1.00 8.22 110 LYS A O 1
ATOM 893 N N . VAL A 1 113 ? 16.942 9.490 18.546 1.00 7.03 111 VAL A N 1
ATOM 894 C CA . VAL A 1 113 ? 17.245 10.689 17.766 1.00 7.10 111 VAL A CA 1
ATOM 895 C C . VAL A 1 113 ? 16.020 11.583 17.647 1.00 6.93 111 VAL A C 1
ATOM 896 O O . VAL A 1 113 ? 14.978 11.133 17.161 1.00 6.93 111 VAL A O 1
ATOM 900 N N . MET A 1 114 ? 16.173 12.837 18.084 1.00 7.15 112 MET A N 1
ATOM 901 C CA . MET A 1 114 ? 15.116 13.847 18.027 1.00 7.85 112 MET A CA 1
ATOM 902 C C . MET A 1 114 ? 15.461 14.816 16.919 1.00 7.58 112 MET A C 1
ATOM 903 O O . MET A 1 114 ? 16.605 15.256 16.816 1.00 8.90 112 MET A O 1
ATOM 908 N N . VAL A 1 115 ? 14.474 15.176 16.118 1.00 7.28 113 VAL A N 1
ATOM 909 C CA . VAL A 1 115 ? 14.675 16.241 15.140 1.00 7.85 113 VAL A CA 1
ATOM 910 C C . VAL A 1 115 ? 13.629 17.309 15.388 1.00 8.02 113 VAL A C 1
ATOM 911 O O . VAL A 1 115 ? 12.440 17.017 15.452 1.00 7.09 113 VAL A O 1
ATOM 915 N N . ASN A 1 116 ? 14.088 18.540 15.605 1.00 8.22 114 ASN A N 1
ATOM 916 C CA . ASN A 1 116 ? 13.186 19.653 15.871 1.00 8.64 114 ASN A CA 1
ATOM 917 C C . ASN A 1 116 ? 12.268 19.311 17.041 1.00 9.24 114 ASN A C 1
ATOM 918 O O . ASN A 1 116 ? 11.077 19.648 17.034 1.00 9.91 114 ASN A O 1
ATOM 923 N N . LYS A 1 117 ? 12.872 18.644 18.030 1.00 9.62 115 LYS A N 1
ATOM 924 C CA . LYS A 1 117 ? 12.278 18.320 19.343 1.00 11.47 115 LYS A CA 1
ATOM 925 C C . LYS A 1 117 ? 11.221 17.219 19.291 1.00 10.93 115 LYS A C 1
ATOM 926 O O . LYS A 1 117 ? 10.516 16.975 20.277 1.00 12.48 115 LYS A O 1
ATOM 932 N N . LYS A 1 118 ? 11.144 16.524 18.159 1.00 9.45 116 LYS A N 1
ATOM 933 C CA . LYS A 1 118 ? 10.205 15.411 18.009 1.00 9.10 116 LYS A CA 1
ATOM 934 C C . LYS A 1 118 ? 10.999 14.153 17.750 1.00 8.68 116 LYS A C 1
ATOM 935 O O . LYS A 1 118 ? 11.978 14.157 16.992 1.00 7.90 116 LYS A O 1
ATOM 941 N N . PHE A 1 119 ? 10.594 13.078 18.401 1.00 8.02 117 PHE A N 1
ATOM 942 C CA . PHE A 1 119 ? 11.255 11.800 18.199 1.00 6.99 117 PHE A CA 1
ATOM 943 C C . PHE A 1 119 ? 11.225 11.418 16.733 1.00 7.34 117 PHE A C 1
ATOM 944 O O . PHE A 1 119 ? 10.161 11.494 16.075 1.00 7.17 117 PHE A O 1
ATOM 952 N N . PHE A 1 120 ? 12.383 11.007 16.201 1.00 6.39 118 PHE A N 1
ATOM 953 C CA . PHE A 1 120 ? 12.474 10.650 14.788 1.00 6.75 118 PHE A CA 1
ATOM 954 C C . PHE A 1 120 ? 12.789 9.153 14.599 1.00 7.44 118 PHE A C 1
ATOM 955 O O . PHE A 1 120 ? 12.054 8.454 13.916 1.00 8.03 118 PHE A O 1
ATOM 963 N N . VAL A 1 121 ? 13.873 8.681 15.204 1.00 7.21 119 VAL A N 1
ATOM 964 C CA . VAL A 1 121 ? 14.271 7.283 15.046 1.00 7.37 119 VAL A CA 1
ATOM 965 C C . VAL A 1 121 ? 14.990 6.767 16.277 1.00 7.31 119 VAL A C 1
ATOM 966 O O . VAL A 1 121 ? 15.598 7.529 17.009 1.00 7.08 119 VAL A O 1
ATOM 970 N N . GLN A 1 122 ? 14.922 5.453 16.479 1.00 7.32 120 GLN A N 1
ATOM 971 C CA . GLN A 1 122 ? 15.736 4.758 17.487 1.00 8.06 120 GLN A CA 1
ATOM 972 C C . GLN A 1 122 ? 16.743 3.931 16.746 1.00 6.88 120 GLN A C 1
ATOM 973 O O . GLN A 1 122 ? 16.493 3.511 15.625 1.00 6.13 120 GLN A O 1
ATOM 979 N N . TYR A 1 123 ? 17.883 3.681 17.385 1.00 6.27 121 TYR A N 1
ATOM 980 C CA . TYR A 1 123 ? 18.901 2.851 16.753 1.00 6.11 121 TYR A CA 1
ATOM 981 C C . TYR A 1 123 ? 19.566 2.002 17.823 1.00 6.40 121 TYR A C 1
ATOM 982 O O . TYR A 1 123 ? 20.241 2.516 18.699 1.00 6.83 121 TYR A O 1
ATOM 991 N N . GLN A 1 124 ? 19.323 0.695 17.774 1.00 6.55 122 GLN A N 1
ATOM 992 C CA . GLN A 1 124 ? 19.918 -0.216 18.738 1.00 7.80 122 GLN A CA 1
ATOM 993 C C . GLN A 1 124 ? 21.419 -0.246 18.579 1.00 7.23 122 GLN A C 1
ATOM 994 O O . GLN A 1 124 ? 21.920 -0.323 17.453 1.00 7.68 122 GLN A O 1
ATOM 1000 N N . HIS A 1 125 ? 22.128 -0.184 19.705 1.00 7.40 123 HIS A N 1
ATOM 1001 C CA . HIS A 1 125 ? 23.579 -0.335 19.699 1.00 7.47 123 HIS A CA 1
ATOM 1002 C C . HIS A 1 125 ? 23.987 -1.690 19.156 1.00 6.34 123 HIS A C 1
ATOM 1003 O O . HIS A 1 125 ? 23.552 -2.724 19.666 1.00 7.82 123 HIS A O 1
ATOM 1010 N N . ARG A 1 126 ? 24.834 -1.679 18.142 1.00 6.64 124 ARG A N 1
ATOM 1011 C CA . ARG A 1 126 ? 25.371 -2.920 17.581 1.00 6.06 124 ARG A CA 1
ATOM 1012 C C . ARG A 1 126 ? 26.760 -3.197 18.145 1.00 6.54 124 ARG A C 1
ATOM 1013 O O . ARG A 1 126 ? 27.236 -4.341 18.112 1.00 6.91 124 ARG A O 1
ATOM 1021 N N . VAL A 1 127 ? 27.402 -2.147 18.642 1.00 5.78 125 VAL A N 1
ATOM 1022 C CA . VAL A 1 127 ? 28.690 -2.221 19.322 1.00 5.89 125 VAL A CA 1
ATOM 1023 C C . VAL A 1 127 ? 28.619 -1.301 20.548 1.00 6.83 125 VAL A C 1
ATOM 1024 O O . VAL A 1 127 ? 27.777 -0.399 20.591 1.00 7.43 125 VAL A O 1
ATOM 1028 N N . PRO A 1 128 ? 29.504 -1.498 21.529 1.00 7.16 126 PRO A N 1
ATOM 1029 C CA . PRO A 1 128 ? 29.476 -0.614 22.714 1.00 7.49 126 PRO A CA 1
ATOM 1030 C C . PRO A 1 128 ? 29.721 0.847 22.344 1.00 7.69 126 PRO A C 1
ATOM 1031 O O . PRO A 1 128 ? 30.633 1.147 21.569 1.00 8.68 126 PRO A O 1
ATOM 1035 N N . TYR A 1 129 ? 28.854 1.732 22.841 1.00 8.36 127 TYR A N 1
ATOM 1036 C CA . TYR A 1 129 ? 28.942 3.140 22.423 1.00 8.88 127 TYR A CA 1
ATOM 1037 C C . TYR A 1 129 ? 30.150 3.802 23.057 1.00 9.83 127 TYR A C 1
ATOM 1038 O O . TYR A 1 129 ? 30.600 4.838 22.577 1.00 9.77 127 TYR A O 1
ATOM 1047 N N . HIS A 1 130 ? 30.670 3.234 24.143 1.00 11.01 128 HIS A N 1
ATOM 1048 C CA . HIS A 1 130 ? 31.743 3.915 24.845 1.00 12.31 128 HIS A CA 1
ATOM 1049 C C . HIS A 1 130 ? 33.042 3.954 24.052 1.00 12.87 128 HIS A C 1
ATOM 1050 O O . HIS A 1 130 ? 33.930 4.754 24.369 1.00 13.08 128 HIS A O 1
ATOM 1057 N N . LEU A 1 131 ? 33.144 3.124 23.013 1.00 12.97 129 LEU A N 1
ATOM 1058 C CA . LEU A 1 131 ? 34.338 3.146 22.165 1.00 13.34 129 LEU A CA 1
ATOM 1059 C C . LEU A 1 131 ? 34.318 4.319 21.179 1.00 12.36 129 LEU A C 1
ATOM 1060 O O . LEU A 1 131 ? 35.326 4.618 20.533 1.00 12.00 129 LEU A O 1
ATOM 1065 N N . VAL A 1 132 ? 33.165 4.972 21.056 1.00 11.28 130 VAL A N 1
ATOM 1066 C CA . VAL A 1 132 ? 33.056 6.164 20.242 1.00 10.10 130 VAL A CA 1
ATOM 1067 C C . VAL A 1 132 ? 33.712 7.358 20.913 1.00 9.35 130 VAL A C 1
ATOM 1068 O O . VAL A 1 132 ? 33.243 7.845 21.958 1.00 9.47 130 VAL A O 1
ATOM 1072 N N . ASP A 1 133 ? 34.795 7.833 20.304 1.00 7.84 131 ASP A N 1
ATOM 1073 C CA . ASP A 1 133 ? 35.478 9.019 20.845 1.00 7.65 131 ASP A CA 1
ATOM 1074 C C . ASP A 1 133 ? 35.598 10.141 19.839 1.00 6.82 131 ASP A C 1
ATOM 1075 O O . ASP A 1 133 ? 36.333 11.100 20.062 1.00 7.58 131 ASP A O 1
ATOM 1080 N N . THR A 1 134 ? 34.891 10.016 18.720 1.00 6.71 132 THR A N 1
ATOM 1081 C CA . THR A 1 134 ? 35.060 10.940 17.621 1.00 6.41 132 THR A CA 1
ATOM 1082 C C . THR A 1 134 ? 33.726 11.175 16.971 1.00 7.21 132 THR A C 1
ATOM 1083 O O . THR A 1 134 ? 32.983 10.227 16.755 1.00 6.11 132 THR A O 1
ATOM 1087 N N . ILE A 1 135 ? 33.410 12.442 16.701 1.00 6.35 133 ILE A N 1
ATOM 1088 C CA . ILE A 1 135 ? 32.238 12.752 15.848 1.00 7.10 133 ILE A CA 1
ATOM 1089 C C . ILE A 1 135 ? 32.722 13.333 14.509 1.00 7.16 133 ILE A C 1
ATOM 1090 O O . ILE A 1 135 ? 33.674 14.122 14.490 1.00 7.43 133 ILE A O 1
ATOM 1095 N N . ALA A 1 136 ? 32.086 12.941 13.407 1.00 7.35 134 ALA A N 1
ATOM 1096 C CA . ALA A 1 136 ? 32.450 13.471 12.091 1.00 8.56 134 ALA A CA 1
ATOM 1097 C C . ALA A 1 136 ? 31.202 13.912 11.387 1.00 9.16 134 ALA A C 1
ATOM 1098 O O . ALA A 1 136 ? 30.246 13.139 11.292 1.00 10.08 134 ALA A O 1
ATOM 1100 N N . VAL A 1 137 ? 31.181 15.158 10.921 1.00 8.20 135 VAL A N 1
ATOM 1101 C CA . VAL A 1 137 ? 29.983 15.682 10.248 1.00 7.78 135 VAL A CA 1
ATOM 1102 C C . VAL A 1 137 ? 30.350 16.176 8.872 1.00 8.46 135 VAL A C 1
ATOM 1103 O O . VAL A 1 137 ? 31.302 16.936 8.723 1.00 8.36 135 VAL A O 1
ATOM 1107 N N . SER A 1 138 ? 29.602 15.754 7.861 1.00 7.27 136 SER A N 1
ATOM 1108 C CA . SER A 1 138 ? 29.909 16.182 6.484 1.00 8.30 136 SER A CA 1
ATOM 1109 C C . SER A 1 138 ? 28.647 16.358 5.647 1.00 7.67 136 SER A C 1
ATOM 1110 O O . SER A 1 138 ? 27.566 15.898 6.032 1.00 7.19 136 SER A O 1
ATOM 1113 N N . GLY A 1 139 ? 28.780 17.025 4.497 1.00 7.23 137 GLY A N 1
ATOM 1114 C CA . GLY A 1 139 ? 27.651 17.122 3.578 1.00 8.47 137 GLY A CA 1
ATOM 1115 C C . GLY A 1 139 ? 26.987 18.471 3.542 1.00 9.25 137 GLY A C 1
ATOM 1116 O O . GLY A 1 139 ? 27.602 19.494 3.868 1.00 10.12 137 GLY A O 1
ATOM 1117 N N . CYS A 1 140 ? 25.710 18.451 3.174 1.00 10.12 138 CYS A N 1
ATOM 1118 C CA . CYS A 1 140 ? 24.994 19.646 2.761 1.00 11.41 138 CYS A CA 1
ATOM 1119 C C . CYS A 1 140 ? 24.306 20.343 3.916 1.00 10.74 138 CYS A C 1
ATOM 1120 O O . CYS A 1 140 ? 23.084 20.450 3.978 1.00 10.09 138 CYS A O 1
ATOM 1123 N N . LEU A 1 141 ? 25.134 20.819 4.834 1.00 10.25 139 LEU A N 1
ATOM 1124 C CA . LEU A 1 141 ? 24.664 21.529 6.010 1.00 10.26 139 LEU A CA 1
ATOM 1125 C C . LEU A 1 141 ? 25.728 22.484 6.480 1.00 10.33 139 LEU A C 1
ATOM 1126 O O . LEU A 1 141 ? 26.899 22.390 6.085 1.00 10.11 139 LEU A O 1
ATOM 1131 N N . LYS A 1 142 ? 25.309 23.396 7.351 1.00 10.63 140 LYS A N 1
ATOM 1132 C CA . LYS A 1 142 ? 26.216 24.176 8.164 1.00 11.51 140 LYS A CA 1
ATOM 1133 C C . LYS A 1 142 ? 25.720 24.055 9.599 1.00 10.24 140 LYS A C 1
ATOM 1134 O O . LYS A 1 142 ? 24.529 23.784 9.834 1.00 11.07 140 LYS A O 1
ATOM 1140 N N . LEU A 1 143 ? 26.623 24.259 10.546 1.00 10.03 141 LEU A N 1
ATOM 1141 C CA . LEU A 1 143 ? 26.271 24.163 11.980 1.00 9.95 141 LEU A CA 1
ATOM 1142 C C . LEU A 1 143 ? 26.600 25.442 12.742 1.00 10.67 141 LEU A C 1
ATOM 1143 O O . LEU A 1 143 ? 27.688 25.991 12.563 1.00 10.15 141 LEU A O 1
ATOM 1148 N N . SER A 1 144 ? 25.672 25.886 13.595 1.00 9.72 142 SER A N 1
ATOM 1149 C CA . SER A 1 144 ? 25.974 26.952 14.551 1.00 11.16 142 SER A CA 1
ATOM 1150 C C . SER A 1 144 ? 26.654 26.427 15.821 1.00 10.68 142 SER A C 1
ATOM 1151 O O . SER A 1 144 ? 27.486 27.110 16.426 1.00 10.43 142 SER A O 1
ATOM 1154 N N . PHE A 1 145 ? 26.290 25.213 16.227 1.00 9.78 143 PHE A N 1
ATOM 1155 C CA . PHE A 1 145 ? 27.013 24.592 17.311 1.00 9.09 143 PHE A CA 1
ATOM 1156 C C . PHE A 1 145 ? 26.716 23.117 17.434 1.00 8.54 143 PHE A C 1
ATOM 1157 O O . PHE A 1 145 ? 25.763 22.595 16.831 1.00 8.33 143 PHE A O 1
ATOM 1165 N N . ILE A 1 146 ? 27.588 22.457 18.179 1.00 7.72 144 ILE A N 1
ATOM 1166 C CA . ILE A 1 146 ? 27.367 21.099 18.6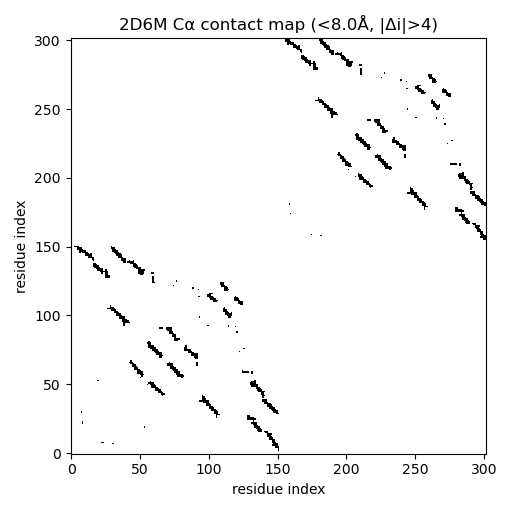63 1.00 7.93 144 ILE A CA 1
ATOM 1167 C C . ILE A 1 146 ? 27.570 21.212 20.162 1.00 7.83 144 ILE A C 1
ATOM 1168 O O . ILE A 1 146 ? 28.635 21.654 20.598 1.00 7.57 144 ILE A O 1
ATOM 1173 N N . THR A 1 147 ? 26.549 20.838 20.941 1.00 6.67 145 THR A N 1
ATOM 1174 C CA . THR A 1 147 ? 26.674 20.774 22.403 1.00 6.88 145 THR A CA 1
ATOM 1175 C C . THR A 1 147 ? 26.638 19.353 22.908 1.00 6.63 145 THR A C 1
ATOM 1176 O O . THR A 1 147 ? 26.091 18.453 22.238 1.00 5.49 145 THR A O 1
ATOM 1180 N N . PHE A 1 148 ? 27.239 19.170 24.087 1.00 5.59 146 PHE A N 1
ATOM 1181 C CA . PHE A 1 148 ? 27.317 17.890 24.798 1.00 7.12 146 PHE A CA 1
ATOM 1182 C C . PHE A 1 148 ? 26.754 18.151 26.194 1.00 7.20 146 PHE A C 1
ATOM 1183 O O . PHE A 1 148 ? 27.304 18.963 26.951 1.00 7.62 146 PHE A O 1
ATOM 1191 N N . GLN A 1 149 ? 25.631 17.507 26.508 1.00 7.74 147 GLN A N 1
ATOM 1192 C CA . GLN A 1 149 ? 24.915 17.809 27.753 1.00 8.70 147 GLN A CA 1
ATOM 1193 C C . GLN A 1 149 ? 24.426 16.565 28.431 1.00 9.38 147 GLN A C 1
ATOM 1194 O O . GLN A 1 149 ? 24.265 15.521 27.804 1.00 8.64 147 GLN A O 1
ATOM 1200 N N . THR A 1 150 ? 24.210 16.697 29.729 1.00 10.60 148 THR A N 1
ATOM 1201 C CA . THR A 1 150 ? 23.654 15.626 30.532 1.00 11.58 148 THR A CA 1
ATOM 1202 C C . THR A 1 150 ? 22.671 16.173 31.556 1.00 12.83 148 THR A C 1
ATOM 1203 O O . THR A 1 150 ? 22.772 17.327 31.953 1.00 11.58 148 THR A O 1
ATOM 1207 N N . GLN A 1 151 ? 21.729 15.329 31.977 1.00 14.74 149 GLN A N 1
ATOM 1208 C CA . GLN A 1 151 ? 20.809 15.657 33.085 1.00 16.80 149 GLN A CA 1
ATOM 1209 C C . GLN A 1 151 ? 21.571 15.629 34.400 1.00 17.98 149 GLN A C 1
ATOM 1210 O O . GLN A 1 151 ? 22.723 15.180 34.461 1.00 20.51 149 GLN A O 1
ATOM 1212 N N . GLY B 1 1 ? 14.390 21.207 73.178 1.00 15.18 -1 GLY B N 1
ATOM 1213 C CA . GLY B 1 1 ? 13.621 19.975 72.862 1.00 14.90 -1 GLY B CA 1
ATOM 1214 C C . GLY B 1 1 ? 13.037 19.390 74.132 1.00 14.72 -1 GLY B C 1
ATOM 1215 O O . GLY B 1 1 ? 13.072 20.031 75.181 1.00 14.04 -1 GLY B O 1
ATOM 1216 N N . SER B 1 2 ? 12.535 18.161 74.049 1.00 14.34 0 SER B N 1
ATOM 1217 C CA . SER B 1 2 ? 11.829 17.555 75.164 1.00 14.86 0 SER B CA 1
ATOM 1218 C C . SER B 1 2 ? 12.782 16.920 76.184 1.00 14.03 0 SER B C 1
ATOM 1219 O O . SER B 1 2 ? 12.350 16.477 77.234 1.00 13.94 0 SER B O 1
ATOM 1222 N N . MET B 1 3 ? 14.073 16.949 75.866 1.00 14.38 1 MET B N 1
ATOM 1223 C CA . MET B 1 3 ? 15.135 16.374 76.694 1.00 14.41 1 MET B CA 1
ATOM 1224 C C . MET B 1 3 ? 16.217 17.437 76.889 1.00 13.38 1 MET B C 1
ATOM 1225 O O . MET B 1 3 ? 16.586 18.110 75.923 1.00 12.92 1 MET B O 1
ATOM 1230 N N . ALA B 1 4 ? 16.722 17.584 78.120 1.00 13.09 2 ALA B N 1
ATOM 1231 C CA . ALA B 1 4 ? 17.882 18.458 78.366 1.00 12.57 2 ALA B CA 1
ATOM 1232 C C . ALA B 1 4 ? 19.122 17.844 77.721 1.00 12.42 2 ALA B C 1
ATOM 1233 O O . ALA B 1 4 ? 19.411 16.661 77.935 1.00 12.05 2 ALA B O 1
ATOM 1235 N N . LEU B 1 5 ? 19.831 18.655 76.931 1.00 11.39 3 LEU B N 1
ATOM 1236 C CA . LEU B 1 5 ? 21.003 18.207 76.197 1.00 12.03 3 LEU B CA 1
ATOM 1237 C C . LEU B 1 5 ? 22.248 18.977 76.631 1.00 11.13 3 LEU B C 1
ATOM 1238 O O . LEU B 1 5 ? 22.181 20.191 76.885 1.00 9.70 3 LEU B O 1
ATOM 1243 N N . PHE B 1 6 ? 23.373 18.265 76.706 1.00 10.94 4 PHE B N 1
ATOM 1244 C CA . PHE B 1 6 ? 24.662 18.852 77.088 1.00 10.67 4 PHE B CA 1
ATOM 1245 C C . PHE B 1 6 ? 25.635 18.582 75.968 1.00 11.42 4 PHE B C 1
ATOM 1246 O O . PHE B 1 6 ? 25.558 17.539 75.336 1.00 11.67 4 PHE B O 1
ATOM 1254 N N . SER B 1 7 ? 26.555 19.501 75.719 1.00 12.33 5 SER B N 1
ATOM 1255 C CA . SER B 1 7 ? 27.544 19.270 74.668 1.00 13.60 5 SER B CA 1
ATOM 1256 C C . SER B 1 7 ? 28.480 18.128 75.039 1.00 14.28 5 SER B C 1
ATOM 1257 O O . SER B 1 7 ? 28.832 17.947 76.210 1.00 13.87 5 SER B O 1
ATOM 1260 N N . ALA B 1 8 ? 28.839 17.319 74.050 1.00 15.41 6 ALA B N 1
ATOM 1261 C CA . ALA B 1 8 ? 29.775 16.220 74.280 1.00 16.49 6 ALA B CA 1
ATOM 1262 C C . ALA B 1 8 ? 31.127 16.477 73.621 1.00 17.73 6 ALA B C 1
ATOM 1263 O O . ALA B 1 8 ? 32.147 15.876 74.002 1.00 18.77 6 ALA B O 1
ATOM 1265 N N . GLN B 1 9 ? 31.124 17.327 72.600 1.00 17.72 7 GLN B N 1
ATOM 1266 C CA . GLN B 1 9 ? 32.348 17.870 72.020 1.00 18.33 7 GLN B CA 1
ATOM 1267 C C . GLN B 1 9 ? 31.979 19.156 71.290 1.00 18.78 7 GLN B C 1
ATOM 1268 O O . GLN B 1 9 ? 30.814 19.351 70.937 1.00 18.40 7 GLN B O 1
ATOM 1274 N N . SER B 1 10 ? 32.955 20.041 71.108 1.00 18.90 8 SER B N 1
ATOM 1275 C CA . SER B 1 10 ? 32.759 21.287 70.343 1.00 19.28 8 SER B CA 1
ATOM 1276 C C . SER B 1 10 ? 32.062 21.048 69.000 1.00 18.66 8 SER B C 1
ATOM 1277 O O . SER B 1 10 ? 32.382 20.079 68.295 1.00 17.51 8 SER B O 1
ATOM 1280 N N . PRO B 1 11 ? 31.109 21.925 68.633 1.00 18.43 9 PRO B N 1
ATOM 1281 C CA . PRO B 1 11 ? 30.478 21.773 67.315 1.00 18.93 9 PRO B CA 1
ATOM 1282 C C . PRO B 1 11 ? 31.452 21.943 66.136 1.00 19.39 9 PRO B C 1
ATOM 1283 O O . PRO B 1 11 ? 32.426 22.709 66.229 1.00 19.22 9 PRO B O 1
ATOM 1287 N N . TYR B 1 12 ? 31.184 21.248 65.032 1.00 19.15 10 TYR B N 1
ATOM 1288 C CA . TYR B 1 12 ? 31.835 21.577 63.763 1.00 19.91 10 TYR B CA 1
ATOM 1289 C C . TYR B 1 12 ? 31.003 22.663 63.061 1.00 20.66 10 TYR B C 1
ATOM 1290 O O . TYR B 1 12 ? 29.808 22.464 62.824 1.00 20.42 10 TYR B O 1
ATOM 1299 N N . ILE B 1 13 ? 31.624 23.806 62.754 1.00 21.50 11 ILE B N 1
ATOM 1300 C CA . ILE B 1 13 ? 30.939 24.936 62.088 1.00 22.38 11 ILE B CA 1
ATOM 1301 C C . ILE B 1 13 ? 31.308 25.035 60.601 1.00 22.05 11 ILE B C 1
ATOM 1302 O O . ILE B 1 13 ? 32.481 24.973 60.240 1.00 22.18 11 ILE B O 1
ATOM 1307 N N . ASN B 1 14 ? 30.298 25.189 59.744 1.00 21.60 12 ASN B N 1
ATOM 1308 C CA . ASN B 1 14 ? 30.477 25.146 58.285 1.00 21.91 12 ASN B CA 1
ATOM 1309 C C . ASN B 1 14 ? 31.446 24.068 57.785 1.00 21.88 12 ASN B C 1
ATOM 1310 O O . ASN B 1 14 ? 32.354 24.361 56.993 1.00 21.98 12 ASN B O 1
ATOM 1315 N N . PRO B 1 15 ? 31.254 22.809 58.225 1.00 21.46 13 PRO B N 1
ATOM 1316 C CA . PRO B 1 15 ? 32.210 21.814 57.749 1.00 21.36 13 PRO B CA 1
ATOM 1317 C C . PRO B 1 15 ? 32.107 21.685 56.237 1.00 21.15 13 PRO B C 1
ATOM 1318 O O . PRO B 1 15 ? 30.992 21.640 55.682 1.00 21.41 13 PRO B O 1
ATOM 1322 N N . ILE B 1 16 ? 33.256 21.671 55.571 1.00 20.10 14 ILE B N 1
ATOM 1323 C CA . ILE B 1 16 ? 33.286 21.618 54.117 1.00 19.85 14 ILE B CA 1
ATOM 1324 C C . ILE B 1 16 ? 33.167 20.177 53.631 1.00 19.13 14 ILE B C 1
ATOM 1325 O O . ILE B 1 16 ? 33.841 19.290 54.150 1.00 19.05 14 ILE B O 1
ATOM 1330 N N . ILE B 1 17 ? 32.304 19.964 52.636 1.00 18.33 15 ILE B N 1
ATOM 1331 C CA . ILE B 1 17 ? 32.031 18.641 52.048 1.00 17.44 15 ILE B CA 1
ATOM 1332 C C . ILE B 1 17 ? 32.976 18.349 50.870 1.00 17.42 15 ILE B C 1
ATOM 1333 O O . ILE B 1 17 ? 33.119 19.198 49.976 1.00 18.56 15 ILE B O 1
ATOM 1338 N N . PRO B 1 18 ? 33.600 17.146 50.833 1.00 16.85 16 PRO B N 1
ATOM 1339 C CA . PRO B 1 18 ? 33.485 16.038 51.796 1.00 16.01 16 PRO B CA 1
ATOM 1340 C C . PRO B 1 18 ? 34.186 16.297 53.128 1.00 15.60 16 PRO B C 1
ATOM 1341 O O . PRO B 1 18 ? 35.298 16.857 53.168 1.00 15.20 16 PRO B O 1
ATOM 1345 N N . PHE B 1 19 ? 33.506 15.914 54.204 1.00 14.98 17 PHE B N 1
ATOM 1346 C CA . PHE B 1 19 ? 33.974 16.151 55.556 1.00 14.72 17 PHE B CA 1
ATOM 1347 C C . PHE B 1 19 ? 34.245 14.827 56.237 1.00 15.34 17 PHE B C 1
ATOM 1348 O O . PHE B 1 19 ? 33.441 13.911 56.136 1.00 15.64 17 PHE B O 1
ATOM 1356 N N . THR B 1 20 ? 35.388 14.734 56.914 1.00 15.33 18 THR B N 1
ATOM 1357 C CA . THR B 1 20 ? 35.703 13.598 57.768 1.00 15.17 18 THR B CA 1
ATOM 1358 C C . THR B 1 20 ? 36.274 14.173 59.052 1.00 14.63 18 THR B C 1
ATOM 1359 O O . THR B 1 20 ? 37.134 15.063 59.026 1.00 15.02 18 THR B O 1
ATOM 1363 N N . GLY B 1 21 ? 35.766 13.711 60.181 1.00 13.71 19 GLY B N 1
ATOM 1364 C CA . GLY B 1 21 ? 36.263 14.197 61.453 1.00 13.37 19 GLY B CA 1
ATOM 1365 C C . GLY B 1 21 ? 35.989 13.233 62.585 1.00 13.42 19 GLY B C 1
ATOM 1366 O O . GLY B 1 21 ? 35.142 12.349 62.452 1.00 11.96 19 GLY B O 1
ATOM 1367 N N . PRO B 1 22 ? 36.689 13.404 63.714 1.00 12.79 20 PRO B N 1
ATOM 1368 C CA . PRO B 1 22 ? 36.518 12.542 64.873 1.00 12.82 20 PRO B CA 1
ATOM 1369 C C . PRO B 1 22 ? 35.214 12.716 65.620 1.00 12.64 20 PRO B C 1
ATOM 1370 O O . PRO B 1 22 ? 34.636 13.811 65.656 1.00 11.48 20 PRO B O 1
ATOM 1374 N N . ILE B 1 23 ? 34.760 11.597 66.172 1.00 12.01 21 ILE B N 1
ATOM 1375 C CA . ILE B 1 23 ? 33.729 11.529 67.181 1.00 12.33 21 ILE B CA 1
ATOM 1376 C C . ILE B 1 23 ? 34.496 11.194 68.456 1.00 12.36 21 ILE B C 1
ATOM 1377 O O . ILE B 1 23 ? 34.921 10.043 68.684 1.00 11.92 21 ILE B O 1
ATOM 1382 N N . GLN B 1 24 ? 34.729 12.239 69.236 1.00 12.34 22 GLN B N 1
ATOM 1383 C CA . GLN B 1 24 ? 35.688 12.185 70.348 1.00 13.84 22 GLN B CA 1
ATOM 1384 C C . GLN B 1 24 ? 35.254 11.269 71.473 1.00 13.57 22 GLN B C 1
ATOM 1385 O O . GLN B 1 24 ? 34.223 11.503 72.121 1.00 15.36 22 GLN B O 1
ATOM 1391 N N . GLY B 1 25 ? 36.031 10.214 71.691 1.00 13.71 23 GLY B N 1
ATOM 1392 C CA . GLY B 1 25 ? 35.726 9.209 72.712 1.00 14.11 23 GLY B CA 1
ATOM 1393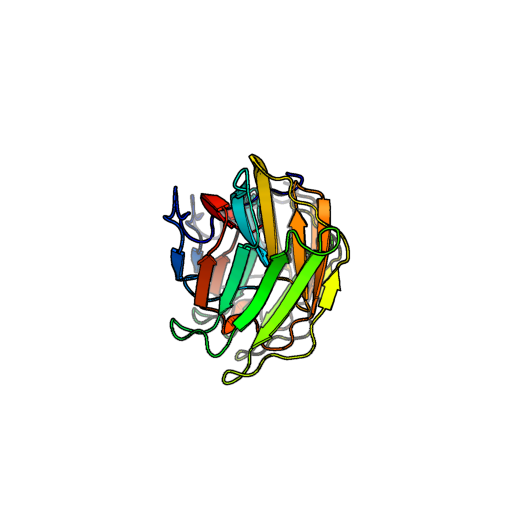 C C . GLY B 1 25 ? 34.785 8.109 72.242 1.00 14.23 23 GLY B C 1
ATOM 1394 O O . GLY B 1 25 ? 34.392 7.245 73.026 1.00 14.96 23 GLY B O 1
ATOM 1395 N N . GLY B 1 26 ? 34.424 8.155 70.961 1.00 13.94 24 GLY B N 1
ATOM 1396 C CA . GLY B 1 26 ? 33.548 7.150 70.342 1.00 13.37 24 GLY B CA 1
ATOM 1397 C C . GLY B 1 26 ? 32.075 7.465 70.502 1.00 12.81 24 GLY B C 1
ATOM 1398 O O . GLY B 1 26 ? 31.701 8.285 71.341 1.00 13.46 24 GLY B O 1
ATOM 1399 N N . LEU B 1 27 ? 31.231 6.836 69.679 1.00 11.94 25 LEU B N 1
ATOM 1400 C CA . LEU B 1 27 ? 29.788 6.917 69.903 1.00 11.26 25 LEU B CA 1
ATOM 1401 C C . LEU B 1 27 ? 29.470 6.314 71.255 1.00 11.47 25 LEU B C 1
ATOM 1402 O O . LEU B 1 27 ? 30.131 5.367 71.679 1.00 11.70 25 LEU B O 1
ATOM 1407 N N . GLN B 1 28 ? 28.466 6.864 71.942 1.00 11.60 26 GLN B N 1
ATOM 1408 C CA . GLN B 1 28 ? 28.076 6.383 73.264 1.00 12.35 26 GLN B CA 1
ATOM 1409 C C . GLN B 1 28 ? 26.551 6.395 73.360 1.00 12.40 26 GLN B C 1
ATOM 1410 O O . GLN B 1 28 ? 25.899 7.196 72.683 1.00 12.17 26 GLN B O 1
ATOM 1416 N N . GLU B 1 29 ? 25.980 5.516 74.186 1.00 13.46 27 GLU B N 1
ATOM 1417 C CA . GLU B 1 29 ? 24.529 5.524 74.408 1.00 14.94 27 GLU B CA 1
ATOM 1418 C C . GLU B 1 29 ? 24.088 6.933 74.844 1.00 14.30 27 GLU B C 1
ATOM 1419 O O . GLU B 1 29 ? 24.736 7.560 75.682 1.00 14.42 27 GLU B O 1
ATOM 1425 N N . GLY B 1 30 ? 23.010 7.437 74.240 1.00 14.13 28 GLY B N 1
ATOM 1426 C CA . GLY B 1 30 ? 22.473 8.756 74.568 1.00 13.76 28 GLY B CA 1
ATOM 1427 C C . GLY B 1 30 ? 23.089 9.911 73.807 1.00 13.93 28 GLY B C 1
ATOM 1428 O O . GLY B 1 30 ? 22.693 11.055 74.022 1.00 14.48 28 GLY B O 1
ATOM 1429 N N . LEU B 1 31 ? 24.054 9.625 72.929 1.00 13.22 29 LEU B N 1
ATOM 1430 C CA . LEU B 1 31 ? 24.644 10.659 72.073 1.00 12.90 29 LEU B CA 1
ATOM 1431 C C . LEU B 1 31 ? 23.711 11.011 70.908 1.00 13.69 29 LEU B C 1
ATOM 1432 O O . LEU B 1 31 ? 23.134 10.121 70.284 1.00 13.28 29 LEU B O 1
ATOM 1437 N N . GLN B 1 32 ? 23.546 12.312 70.654 1.00 13.12 30 GLN B N 1
ATOM 1438 C CA . GLN B 1 32 ? 22.777 12.813 69.500 1.00 13.37 30 GLN B CA 1
ATOM 1439 C C . GLN B 1 32 ? 23.717 13.599 68.607 1.00 12.56 30 GLN B C 1
ATOM 1440 O O . GLN B 1 32 ? 24.321 14.591 69.043 1.00 11.79 30 GLN B O 1
ATOM 1446 N N . VAL B 1 33 ? 23.840 13.163 67.357 1.00 10.88 31 VAL B N 1
ATOM 1447 C CA . VAL B 1 33 ? 24.670 13.857 66.393 1.00 10.63 31 VAL B CA 1
ATOM 1448 C C . VAL B 1 33 ? 23.718 14.526 65.421 1.00 10.68 31 VAL B C 1
ATOM 1449 O O . VAL B 1 33 ? 22.933 13.846 64.738 1.00 9.78 31 VAL B O 1
ATOM 1453 N N . THR B 1 34 ? 23.757 15.856 65.359 1.00 10.18 32 THR B N 1
ATOM 1454 C CA . THR B 1 34 ? 22.821 16.595 64.513 1.00 10.29 32 THR B CA 1
ATOM 1455 C C . THR B 1 34 ? 23.556 17.328 63.398 1.00 10.60 32 THR B C 1
ATOM 1456 O O . THR B 1 34 ? 24.497 18.067 63.670 1.00 10.83 32 THR B O 1
ATOM 1460 N N . LEU B 1 35 ? 23.129 17.101 62.152 1.00 10.79 33 LEU B N 1
ATOM 1461 C CA . LEU B 1 35 ? 23.648 17.801 60.971 1.00 10.82 33 LEU B CA 1
ATOM 1462 C C . LEU B 1 35 ? 22.589 18.785 60.497 1.00 10.96 33 LEU B C 1
ATOM 1463 O O . LEU B 1 35 ? 21.427 18.424 60.316 1.00 10.39 33 LEU B O 1
ATOM 1468 N N . GLN B 1 36 ? 22.991 20.042 60.320 1.00 11.12 34 GLN B N 1
ATOM 1469 C CA . GLN B 1 36 ? 22.101 21.066 59.773 1.00 12.04 34 GLN B CA 1
ATOM 1470 C C . GLN B 1 36 ? 22.693 21.489 58.452 1.00 11.98 34 GLN B C 1
ATOM 1471 O O . GLN B 1 36 ? 23.849 21.907 58.402 1.00 11.70 34 GLN B O 1
ATOM 1477 N N . GLY B 1 37 ? 21.924 21.363 57.378 1.00 11.11 35 GLY B N 1
ATOM 1478 C CA . GLY B 1 37 ? 22.463 21.645 56.070 1.00 11.53 35 GLY B CA 1
ATOM 1479 C C . GLY B 1 37 ? 21.403 21.881 55.017 1.00 11.60 35 GLY B C 1
ATOM 1480 O O . GLY B 1 37 ? 20.254 22.153 55.344 1.00 11.51 35 GLY B O 1
ATOM 1481 N N . THR B 1 38 ? 21.815 21.777 53.756 1.00 11.81 36 THR B N 1
ATOM 1482 C CA . THR B 1 38 ? 20.930 21.967 52.614 1.00 12.21 36 THR B CA 1
ATOM 1483 C C . THR B 1 38 ? 21.219 20.888 51.597 1.00 12.58 36 THR B C 1
ATOM 1484 O O . THR B 1 38 ? 22.376 20.594 51.291 1.00 13.01 36 THR B O 1
ATOM 1488 N N . THR B 1 39 ? 20.158 20.277 51.098 1.00 11.88 37 THR B N 1
ATOM 1489 C CA . THR B 1 39 ? 20.281 19.356 49.991 1.00 12.47 37 THR B CA 1
ATOM 1490 C C . THR B 1 39 ? 20.488 20.195 48.735 1.00 13.10 37 THR B C 1
ATOM 1491 O O . THR B 1 39 ? 19.721 21.128 48.476 1.00 13.05 37 THR B O 1
ATOM 1495 N N . LYS B 1 40 ? 21.519 19.870 47.957 1.00 13.76 38 LYS B N 1
ATOM 1496 C CA . LYS B 1 40 ? 21.744 20.580 46.675 1.00 15.00 38 LYS B CA 1
ATOM 1497 C C . LYS B 1 40 ? 20.532 20.513 45.724 1.00 15.29 38 LYS B C 1
ATOM 1498 O O . LYS B 1 40 ? 19.753 19.553 45.749 1.00 15.73 38 LYS B O 1
ATOM 1504 N N . SER B 1 41 ? 20.355 21.537 44.885 1.00 15.66 39 SER B N 1
ATOM 1505 C CA . SER B 1 41 ? 19.153 21.597 44.030 1.00 16.61 39 SER B CA 1
ATOM 1506 C C . SER B 1 41 ? 18.983 20.473 43.001 1.00 16.54 39 SER B C 1
ATOM 1507 O O . SER B 1 41 ? 17.852 20.135 42.617 1.00 17.62 39 SER B O 1
ATOM 1510 N N . PHE B 1 42 ? 20.095 19.911 42.551 1.00 16.36 40 PHE B N 1
ATOM 1511 C CA . PHE B 1 42 ? 20.037 18.819 41.591 1.00 15.22 40 PHE B CA 1
ATOM 1512 C C . PHE B 1 42 ? 20.711 17.588 42.171 1.00 15.31 40 PHE B C 1
ATOM 1513 O O . PHE B 1 42 ? 21.422 16.834 41.482 1.00 15.40 40 PHE B O 1
ATOM 1521 N N . ALA B 1 43 ? 20.448 17.385 43.459 1.00 14.63 41 ALA B N 1
ATOM 1522 C CA . ALA B 1 43 ? 21.024 16.291 44.202 1.00 14.29 41 ALA B CA 1
ATOM 1523 C C . ALA B 1 43 ? 20.664 14.948 43.602 1.00 13.96 41 ALA B C 1
ATOM 1524 O O . ALA B 1 43 ? 19.535 14.742 43.145 1.00 14.09 41 ALA B O 1
ATOM 1526 N N . GLN B 1 44 ? 21.631 14.040 43.608 1.00 13.84 42 GLN B N 1
ATOM 1527 C CA . GLN B 1 44 ? 21.385 12.653 43.239 1.00 13.93 42 GLN B CA 1
ATOM 1528 C C . GLN B 1 44 ? 21.431 11.768 44.480 1.00 12.65 42 GLN B C 1
ATOM 1529 O O . GLN B 1 44 ? 20.504 11.001 44.733 1.00 12.04 42 GLN B O 1
ATOM 1535 N N . ARG B 1 45 ? 22.520 11.877 45.237 1.00 11.46 43 ARG B N 1
ATOM 1536 C CA . ARG B 1 45 ? 22.683 11.110 46.477 1.00 10.54 43 ARG B CA 1
ATOM 1537 C C . ARG B 1 45 ? 23.464 11.932 47.487 1.00 10.12 43 ARG B C 1
ATOM 1538 O O . ARG B 1 45 ? 24.169 12.857 47.104 1.00 10.11 43 ARG B O 1
ATOM 1546 N N . PHE B 1 46 ? 23.354 11.600 48.783 1.00 8.79 44 PHE B N 1
ATOM 1547 C CA . PHE B 1 46 ? 24.386 12.001 49.738 1.00 9.13 44 PHE B CA 1
ATOM 1548 C C . PHE B 1 46 ? 24.616 10.915 50.786 1.00 8.50 44 PHE B C 1
ATOM 1549 O O . PHE B 1 46 ? 23.820 9.963 50.872 1.00 8.04 44 PHE B O 1
ATOM 1557 N N . VAL B 1 47 ? 25.711 11.016 51.532 1.00 8.49 45 VAL B N 1
ATOM 1558 C CA . VAL B 1 47 ? 26.100 9.940 52.438 1.00 8.47 45 VAL B CA 1
ATOM 1559 C C . VAL B 1 47 ? 26.542 10.478 53.798 1.00 7.69 45 VAL B C 1
ATOM 1560 O O . VAL B 1 47 ? 27.297 11.451 53.869 1.00 7.89 45 VAL B O 1
ATOM 1564 N N . VAL B 1 48 ? 26.054 9.847 54.866 1.00 7.24 46 VAL B N 1
ATOM 1565 C CA . VAL B 1 48 ? 26.587 10.045 56.194 1.00 6.65 46 VAL B CA 1
ATOM 1566 C C . VAL B 1 48 ? 27.043 8.711 56.740 1.00 6.79 46 VAL B C 1
ATOM 1567 O O . VAL B 1 48 ? 26.238 7.790 56.881 1.00 7.56 46 VAL B O 1
ATOM 1571 N N . ASN B 1 49 ? 28.335 8.617 57.041 1.00 6.85 47 ASN B N 1
ATOM 1572 C CA . ASN B 1 49 ? 28.940 7.381 57.494 1.00 6.51 47 ASN B CA 1
ATOM 1573 C C . ASN B 1 49 ? 29.447 7.526 58.910 1.00 7.15 47 ASN B C 1
ATOM 1574 O O . ASN B 1 49 ? 30.137 8.495 59.217 1.00 7.72 47 ASN B O 1
ATOM 1579 N N . PHE B 1 50 ? 29.080 6.572 59.767 1.00 7.64 48 PHE B N 1
ATOM 1580 C CA . PHE B 1 50 ? 29.648 6.439 61.104 1.00 7.27 48 PHE B CA 1
ATOM 1581 C C . PHE B 1 50 ? 30.566 5.271 61.033 1.00 7.38 48 PHE B C 1
ATOM 1582 O O . PHE B 1 50 ? 30.127 4.145 60.828 1.00 7.68 48 PHE B O 1
ATOM 1590 N N . GLN B 1 51 ? 31.864 5.535 61.158 1.00 7.31 49 GLN B N 1
ATOM 1591 C CA . GLN B 1 51 ? 32.821 4.476 60.853 1.00 8.90 49 GLN B CA 1
ATOM 1592 C C . GLN B 1 51 ? 33.960 4.368 61.860 1.00 8.98 49 GLN B C 1
ATOM 1593 O O . GLN B 1 51 ? 34.140 5.239 62.719 1.00 8.73 49 GLN B O 1
ATOM 1599 N N . ASN B 1 52 ? 34.688 3.252 61.757 1.00 10.81 50 ASN B N 1
ATOM 1600 C CA . ASN B 1 52 ? 35.785 2.938 62.665 1.00 13.39 50 ASN B CA 1
ATOM 1601 C C . ASN B 1 52 ? 37.034 3.207 61.842 1.00 13.95 50 ASN B C 1
ATOM 1602 O O . ASN B 1 52 ? 37.316 2.474 60.895 1.00 14.90 50 ASN B O 1
ATOM 1607 N N . SER B 1 53 ? 37.759 4.266 62.195 1.00 14.16 51 SER B N 1
ATOM 1608 C CA . SER B 1 53 ? 38.963 4.698 61.470 1.00 14.47 51 SER B CA 1
ATOM 1609 C C . SER B 1 53 ? 38.647 5.361 60.141 1.00 14.53 51 SER B C 1
ATOM 1610 O O . SER B 1 53 ? 37.483 5.584 59.802 1.00 14.43 51 SER B O 1
ATOM 1613 N N . PHE B 1 54 ? 39.707 5.693 59.400 1.00 13.73 52 PHE B N 1
ATOM 1614 C CA . PHE B 1 54 ? 39.633 6.633 58.299 1.00 13.33 52 PHE B CA 1
ATOM 1615 C C . PHE B 1 54 ? 39.394 5.945 56.958 1.00 13.40 52 PHE B C 1
ATOM 1616 O O . PHE B 1 54 ? 38.920 6.596 56.024 1.00 13.92 52 PHE B O 1
ATOM 1624 N N . ASN B 1 55 ? 39.751 4.656 56.823 1.00 13.13 53 ASN B N 1
ATOM 1625 C CA . ASN B 1 55 ? 39.731 4.073 55.467 1.00 13.27 53 ASN B CA 1
ATOM 1626 C C . ASN B 1 55 ? 38.364 3.699 54.901 1.00 12.85 53 ASN B C 1
ATOM 1627 O O . ASN B 1 55 ? 38.254 3.415 53.715 1.00 13.98 53 ASN B O 1
ATOM 1632 N N . GLY B 1 56 ? 37.336 3.669 55.749 1.00 12.09 54 GLY B N 1
ATOM 1633 C CA . GLY B 1 56 ? 35.995 3.344 55.274 1.00 11.23 54 GLY B CA 1
ATOM 1634 C C . GLY B 1 56 ? 35.699 1.860 55.098 1.00 10.68 54 GLY B C 1
ATOM 1635 O O . GLY B 1 56 ? 34.641 1.502 54.595 1.00 10.50 54 GLY B O 1
ATOM 1636 N N . ASN B 1 57 ? 36.631 0.992 55.501 1.00 9.67 55 ASN B N 1
ATOM 1637 C CA . ASN B 1 57 ? 36.404 -0.448 55.413 1.00 9.30 55 ASN B CA 1
ATOM 1638 C C . ASN B 1 57 ? 35.357 -0.940 56.409 1.00 8.37 55 ASN B C 1
ATOM 1639 O O . ASN B 1 57 ? 34.689 -1.955 56.169 1.00 9.80 55 ASN B O 1
ATOM 1644 N N . ASP B 1 58 ? 35.231 -0.225 57.526 1.00 8.10 56 ASP B N 1
ATOM 1645 C CA . ASP B 1 58 ? 34.329 -0.614 58.597 1.00 8.22 56 ASP B CA 1
ATOM 1646 C C . ASP B 1 58 ? 33.432 0.556 58.924 1.00 7.89 56 ASP B C 1
ATOM 1647 O O . ASP B 1 58 ? 33.829 1.470 59.656 1.00 8.82 56 ASP B O 1
ATOM 1652 N N . ILE B 1 59 ? 32.228 0.533 58.354 1.00 8.55 57 ILE B N 1
ATOM 1653 C CA . ILE B 1 59 ? 31.237 1.575 58.568 1.00 7.72 57 ILE B CA 1
ATOM 1654 C C . ILE B 1 59 ? 30.082 0.912 59.319 1.00 7.98 57 ILE B C 1
ATOM 1655 O O . ILE B 1 59 ? 29.390 0.050 58.770 1.00 8.49 57 ILE B O 1
ATOM 1660 N N . ALA B 1 60 ? 29.902 1.309 60.567 1.00 7.72 58 ALA B N 1
ATOM 1661 C CA . ALA B 1 60 ? 28.818 0.764 61.430 1.00 7.42 58 ALA B CA 1
ATOM 1662 C C . ALA B 1 60 ? 27.437 1.119 60.911 1.00 6.96 58 ALA B C 1
ATOM 1663 O O . ALA B 1 60 ? 26.504 0.335 61.018 1.00 6.98 58 ALA B O 1
ATOM 1665 N N . PHE B 1 61 ? 27.304 2.348 60.424 1.00 6.65 59 PHE B N 1
ATOM 1666 C CA . PHE B 1 61 ? 26.022 2.843 59.918 1.00 6.16 59 PHE B CA 1
ATOM 1667 C C . PHE B 1 61 ? 26.299 3.794 58.774 1.00 6.63 59 PHE B C 1
ATOM 1668 O O . PHE B 1 61 ? 26.903 4.852 58.966 1.00 6.15 59 PHE B O 1
ATOM 1676 N N . HIS B 1 62 ? 25.843 3.394 57.587 1.00 5.84 60 HIS B N 1
ATOM 1677 C CA . HIS B 1 62 ? 25.899 4.194 56.354 1.00 6.69 60 HIS B CA 1
ATOM 1678 C C . HIS B 1 62 ? 24.469 4.620 56.062 1.00 6.78 60 HIS B C 1
ATOM 1679 O O . HIS B 1 62 ? 23.605 3.775 55.962 1.00 6.03 60 HIS B O 1
ATOM 1686 N N . PHE B 1 63 ? 24.234 5.929 55.961 1.00 6.34 61 PHE B N 1
ATOM 1687 C CA . PHE B 1 63 ? 22.914 6.486 55.730 1.00 6.57 61 PHE B CA 1
ATOM 1688 C C . PHE B 1 63 ? 22.958 7.230 54.389 1.00 6.25 61 PHE B C 1
ATOM 1689 O O . PHE B 1 63 ? 23.739 8.172 54.218 1.00 6.53 61 PHE B O 1
ATOM 1697 N N . ASN B 1 64 ? 22.180 6.761 53.418 1.00 6.65 62 ASN B N 1
ATOM 1698 C CA . ASN B 1 64 ? 22.376 7.143 52.026 1.00 6.98 62 ASN B CA 1
ATOM 1699 C C . ASN B 1 64 ? 21.058 7.462 51.289 1.00 7.27 62 ASN B C 1
ATOM 1700 O O . ASN B 1 64 ? 20.469 6.593 50.672 1.00 8.03 62 ASN B O 1
ATOM 1705 N N . PRO B 1 65 ? 20.579 8.716 51.381 1.00 7.33 63 PRO B N 1
ATOM 1706 C CA . PRO B 1 65 ? 19.426 9.140 50.596 1.00 7.39 63 PRO B CA 1
ATOM 1707 C C . PRO B 1 65 ? 19.753 9.134 49.124 1.00 8.30 63 PRO B C 1
ATOM 1708 O O . PRO B 1 65 ? 20.840 9.573 48.724 1.00 8.54 63 PRO B O 1
ATOM 1712 N N . ARG B 1 66 ? 18.820 8.642 48.324 1.00 8.47 64 ARG B N 1
ATOM 1713 C CA . ARG B 1 66 ? 19.012 8.575 46.875 1.00 9.20 64 ARG B CA 1
ATOM 1714 C C . ARG B 1 66 ? 17.789 9.161 46.212 1.00 9.89 64 ARG B C 1
ATOM 1715 O O . ARG B 1 66 ? 16.678 8.681 46.389 1.00 9.82 64 ARG B O 1
ATOM 1723 N N . PHE B 1 67 ? 18.007 10.237 45.462 1.00 11.93 65 PHE B N 1
ATOM 1724 C CA . PHE B 1 67 ? 16.936 10.908 44.731 1.00 13.36 65 PHE B CA 1
ATOM 1725 C C . PHE B 1 67 ? 16.743 10.172 43.413 1.00 14.69 65 PHE B C 1
ATOM 1726 O O . PHE B 1 67 ? 16.934 10.720 42.313 1.00 15.25 65 PHE B O 1
ATOM 1734 N N . GLU B 1 68 ? 16.375 8.904 43.549 1.00 15.83 66 GLU B N 1
ATOM 1735 C CA . GLU B 1 68 ? 16.282 7.978 42.435 1.00 17.11 66 GLU B CA 1
ATOM 1736 C C . GLU B 1 68 ? 15.074 7.092 42.642 1.00 17.81 66 GLU B C 1
ATOM 1737 O O . GLU B 1 68 ? 14.691 6.788 43.783 1.00 17.26 66 GLU B O 1
ATOM 1743 N N . GLU B 1 69 ? 14.452 6.705 41.528 1.00 19.44 67 GLU B N 1
ATOM 1744 C CA . GLU B 1 69 ? 13.336 5.761 41.534 1.00 20.12 67 GLU B CA 1
ATOM 1745 C C . GLU B 1 69 ? 12.178 6.227 42.419 1.00 19.50 67 GLU B C 1
ATOM 1746 O O . GLU B 1 69 ? 11.461 5.412 42.975 1.00 20.20 67 GLU B O 1
ATOM 1752 N N . GLY B 1 70 ? 11.982 7.540 42.492 1.00 19.28 68 GLY B N 1
ATOM 1753 C CA . GLY B 1 70 ? 10.907 8.108 43.309 1.00 17.99 68 GLY B CA 1
ATOM 1754 C C . GLY B 1 70 ? 11.348 8.538 44.699 1.00 17.03 68 GLY B C 1
ATOM 1755 O O . GLY B 1 70 ? 10.544 9.101 45.466 1.00 16.86 68 GLY B O 1
ATOM 1756 N N . GLY B 1 71 ? 12.613 8.261 45.031 1.00 15.33 69 GLY B N 1
ATOM 1757 C CA . GLY B 1 71 ? 13.219 8.703 46.293 1.00 13.17 69 GLY B CA 1
ATOM 1758 C C . GLY B 1 71 ? 13.176 7.654 47.392 1.00 12.10 69 GLY B C 1
ATOM 1759 O O . GLY B 1 71 ? 12.111 7.198 47.771 1.00 11.31 69 GLY B O 1
ATOM 1760 N N . TYR B 1 72 ? 14.346 7.249 47.885 1.00 10.70 70 TYR B N 1
ATOM 1761 C CA . TYR B 1 72 ? 14.410 6.274 48.975 1.00 9.36 70 TYR B CA 1
ATOM 1762 C C . TYR B 1 72 ? 15.710 6.433 49.739 1.00 8.07 70 TYR B C 1
ATOM 1763 O O . TYR B 1 72 ? 16.585 7.165 49.310 1.00 9.21 70 TYR B O 1
ATOM 1772 N N . VAL B 1 73 ? 15.815 5.806 50.902 1.00 6.61 71 VAL B N 1
ATOM 1773 C CA . VAL B 1 73 ? 17.036 5.959 51.690 1.00 5.71 71 VAL B CA 1
ATOM 1774 C C . VAL B 1 73 ? 17.581 4.584 51.992 1.00 6.32 71 VAL B C 1
ATOM 1775 O O . VAL B 1 73 ? 16.861 3.723 52.484 1.00 5.58 71 VAL B O 1
ATOM 1779 N N . VAL B 1 74 ? 18.872 4.395 51.719 1.00 5.77 72 VAL B N 1
ATOM 1780 C CA . VAL B 1 74 ? 19.533 3.136 52.016 1.00 6.22 72 VAL B CA 1
ATOM 1781 C C . VAL B 1 74 ? 20.299 3.225 53.329 1.00 5.87 72 VAL B C 1
ATOM 1782 O O . VAL B 1 74 ? 21.048 4.177 53.539 1.00 6.62 72 VAL B O 1
ATOM 1786 N N . CYS B 1 75 ? 20.113 2.233 54.206 1.00 6.39 73 CYS B N 1
ATOM 1787 C CA . CYS B 1 75 ? 20.891 2.127 55.443 1.00 6.32 73 CYS B CA 1
ATOM 1788 C C . CYS B 1 75 ? 21.640 0.808 55.378 1.00 6.48 73 CYS B C 1
ATOM 1789 O O . CYS B 1 75 ? 21.077 -0.189 54.971 1.00 6.34 73 CYS B O 1
ATOM 1792 N N . ASN B 1 76 ? 22.912 0.798 55.752 1.00 5.58 74 ASN B N 1
ATOM 1793 C CA . ASN B 1 76 ? 23.688 -0.429 55.677 1.00 6.11 74 ASN B CA 1
ATOM 1794 C C . ASN B 1 76 ? 24.900 -0.341 56.575 1.00 6.32 74 ASN B C 1
ATOM 1795 O O . ASN B 1 76 ? 25.160 0.696 57.182 1.00 6.39 74 ASN B O 1
ATOM 1800 N N . THR B 1 77 ? 25.619 -1.458 56.649 1.00 6.06 75 THR B N 1
ATOM 1801 C CA . THR B 1 77 ? 26.857 -1.562 57.389 1.00 5.84 75 THR B CA 1
ATOM 1802 C C . THR B 1 77 ? 27.907 -2.158 56.470 1.00 6.23 75 THR B C 1
ATOM 1803 O O . THR B 1 77 ? 27.596 -3.027 55.648 1.00 6.29 75 THR B O 1
ATOM 1807 N N . LYS B 1 78 ? 29.141 -1.682 56.603 1.00 5.64 76 LYS B N 1
ATOM 1808 C CA . LYS B 1 78 ? 30.278 -2.287 55.883 1.00 6.10 76 LYS B CA 1
ATOM 1809 C C . LYS B 1 78 ? 31.220 -2.888 56.908 1.00 6.56 76 LYS B C 1
ATOM 1810 O O . LYS B 1 78 ? 31.586 -2.229 57.894 1.00 6.26 76 LYS B O 1
ATOM 1816 N N . GLN B 1 79 ? 31.635 -4.131 56.658 1.00 6.09 77 GLN B N 1
ATOM 1817 C CA . GLN B 1 79 ? 32.551 -4.826 57.570 1.00 6.29 77 GLN B CA 1
ATOM 1818 C C . GLN B 1 79 ? 33.707 -5.408 56.784 1.00 6.31 77 GLN B C 1
ATOM 1819 O O . GLN B 1 79 ? 33.468 -6.182 55.879 1.00 7.81 77 GLN B O 1
ATOM 1825 N N . ASN B 1 80 ? 34.941 -5.044 57.160 1.00 7.21 78 ASN B N 1
ATOM 1826 C CA . ASN B 1 80 ? 36.155 -5.525 56.475 1.00 7.82 78 ASN B CA 1
ATOM 1827 C C . ASN B 1 80 ? 36.035 -5.308 54.963 1.00 7.56 78 ASN B C 1
ATOM 1828 O O . ASN B 1 80 ? 36.500 -6.120 54.163 1.00 10.17 78 ASN B O 1
ATOM 1833 N N . GLY B 1 81 ? 35.364 -4.223 54.575 1.00 8.20 79 GLY B N 1
ATOM 1834 C CA . GLY B 1 81 ? 35.225 -3.870 53.173 1.00 9.05 79 GLY B CA 1
ATOM 1835 C C . GLY B 1 81 ? 33.961 -4.392 52.501 1.00 9.90 79 GLY B C 1
ATOM 1836 O O . GLY B 1 81 ? 33.685 -4.012 51.359 1.00 12.02 79 GLY B O 1
ATOM 1837 N N . GLN B 1 82 ? 33.216 -5.260 53.190 1.00 10.86 80 GLN B N 1
ATOM 1838 C CA . GLN B 1 82 ? 32.003 -5.883 52.639 1.00 10.97 80 GLN B CA 1
ATOM 1839 C C . GLN B 1 82 ? 30.702 -5.261 53.124 1.00 10.17 80 GLN B C 1
ATOM 1840 O O . GLN B 1 82 ? 30.463 -5.158 54.328 1.00 8.81 80 GLN B O 1
ATOM 1846 N N . TRP B 1 83 ? 29.843 -4.894 52.174 1.00 9.08 81 TRP B N 1
ATOM 1847 C CA . TRP B 1 83 ? 28.528 -4.375 52.531 1.00 8.88 81 TRP B CA 1
ATOM 1848 C C . TRP B 1 83 ? 27.608 -5.522 52.951 1.00 8.50 81 TRP B C 1
ATOM 1849 O O . TRP B 1 83 ? 27.626 -6.589 52.324 1.00 9.54 81 TRP B O 1
ATOM 1860 N N . GLY B 1 84 ? 26.792 -5.280 53.974 1.00 8.36 82 GLY B N 1
ATOM 1861 C CA . GLY B 1 84 ? 25.767 -6.245 54.414 1.00 8.02 82 GLY B CA 1
ATOM 1862 C C . GLY B 1 84 ? 24.465 -6.068 53.634 1.00 7.63 82 GLY B C 1
ATOM 1863 O O . GLY B 1 84 ? 24.438 -5.421 52.609 1.00 7.75 82 GLY B O 1
ATOM 1864 N N . PRO B 1 85 ? 23.373 -6.659 54.138 1.00 8.26 83 PRO B N 1
ATOM 1865 C CA . PRO B 1 85 ? 22.051 -6.521 53.512 1.00 8.68 83 PRO B CA 1
ATOM 1866 C C . PRO B 1 85 ? 21.470 -5.125 53.725 1.00 8.33 83 PRO B C 1
ATOM 1867 O O . PRO B 1 85 ? 21.384 -4.649 54.873 1.00 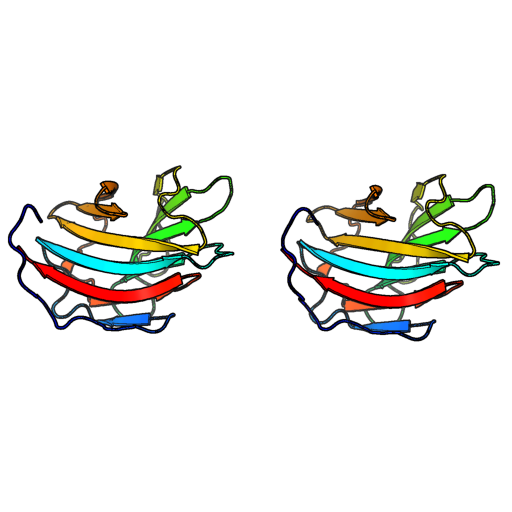9.18 83 PRO B O 1
ATOM 1871 N N . GLU B 1 86 ? 21.106 -4.467 52.631 1.00 7.60 84 GLU B N 1
ATOM 1872 C CA . GLU B 1 86 ? 20.561 -3.109 52.734 1.00 7.08 84 GLU B CA 1
ATOM 1873 C C . GLU B 1 86 ? 19.191 -3.088 53.395 1.00 6.96 84 GLU B C 1
ATOM 1874 O O . GLU B 1 86 ? 18.400 -4.019 53.253 1.00 6.37 84 GLU B O 1
ATOM 1880 N N . GLU B 1 87 ? 18.929 -1.989 54.089 1.00 6.60 85 GLU B N 1
ATOM 1881 C CA . GLU B 1 87 ? 17.596 -1.691 54.598 1.00 6.25 85 GLU B CA 1
ATOM 1882 C C . GLU B 1 87 ? 17.145 -0.438 53.903 1.00 6.15 85 GLU B C 1
ATOM 1883 O O . GLU B 1 87 ? 17.747 0.639 54.082 1.00 7.93 85 GLU B O 1
ATOM 1889 N N . ARG B 1 88 ? 16.128 -0.564 53.054 1.00 6.33 86 ARG B N 1
ATOM 1890 C CA . ARG B 1 88 ? 15.680 0.569 52.246 1.00 6.24 86 ARG B CA 1
ATOM 1891 C C . ARG B 1 88 ? 14.354 1.106 52.767 1.00 7.08 86 ARG B C 1
ATOM 1892 O O . ARG B 1 88 ? 13.386 0.385 52.818 1.00 8.38 86 ARG B O 1
ATOM 1900 N N . LYS B 1 89 ? 14.318 2.377 53.138 1.00 6.94 87 LYS B N 1
ATOM 1901 C CA . LYS B 1 89 ? 13.048 3.003 53.511 1.00 7.38 87 LYS B CA 1
ATOM 1902 C C . LYS B 1 89 ? 12.576 3.731 52.286 1.00 7.88 87 LYS B C 1
ATOM 1903 O O . LYS B 1 89 ? 13.275 4.633 51.794 1.00 7.39 87 LYS B O 1
ATOM 1909 N N . MET B 1 90 ? 11.394 3.351 51.804 1.00 7.32 88 MET B N 1
ATOM 1910 C CA . MET B 1 90 ? 10.929 3.764 50.487 1.00 7.83 88 MET B CA 1
ATOM 1911 C C . MET B 1 90 ? 10.189 5.084 50.568 1.00 8.3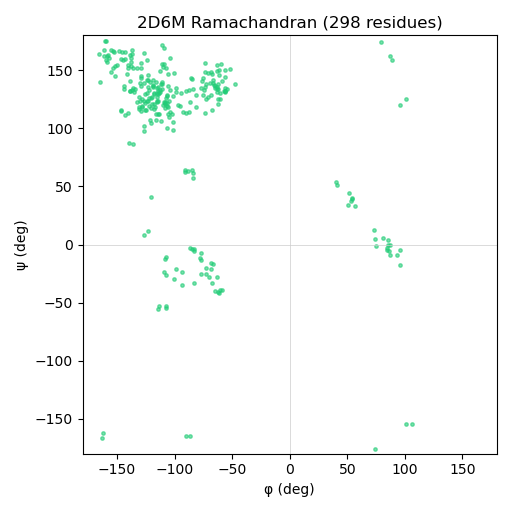0 88 MET B C 1
ATOM 1912 O O . MET B 1 90 ? 8.991 5.189 50.293 1.00 8.47 88 MET B O 1
ATOM 1917 N N . GLN B 1 91 ? 10.950 6.089 50.973 1.00 8.06 89 GLN B N 1
ATOM 1918 C CA . GLN B 1 91 ? 10.427 7.419 51.233 1.00 9.59 89 GLN B CA 1
ATOM 1919 C C . GLN B 1 91 ? 11.598 8.373 51.294 1.00 9.72 89 GLN B C 1
ATOM 1920 O O . GLN B 1 91 ? 12.640 8.066 51.874 1.00 9.73 89 GLN B O 1
ATOM 1926 N N . MET B 1 92 ? 11.399 9.551 50.711 1.00 9.64 90 MET B N 1
ATOM 1927 C CA . MET B 1 92 ? 12.442 10.582 50.682 1.00 8.88 90 MET B CA 1
ATOM 1928 C C . MET B 1 92 ? 12.025 11.771 51.555 1.00 9.11 90 MET B C 1
ATOM 1929 O O . MET B 1 92 ? 11.137 12.530 51.183 1.00 9.44 90 MET B O 1
ATOM 1934 N N . PRO B 1 93 ? 12.653 11.916 52.737 1.00 8.90 91 PRO B N 1
ATOM 1935 C CA . PRO B 1 93 ? 12.305 12.995 53.656 1.00 9.04 91 PRO B CA 1
ATOM 1936 C C . PRO B 1 93 ? 13.048 14.326 53.414 1.00 9.63 91 PRO B C 1
ATOM 1937 O O . PRO B 1 93 ? 12.781 15.315 54.112 1.00 10.82 91 PRO B O 1
ATOM 1941 N N . PHE B 1 94 ? 13.964 14.338 52.444 1.00 10.19 92 PHE B N 1
ATOM 1942 C CA . PHE B 1 94 ? 14.668 15.549 52.070 1.00 10.10 92 PHE B CA 1
ATOM 1943 C C . PHE B 1 94 ? 14.062 16.067 50.755 1.00 11.29 92 PHE B C 1
ATOM 1944 O O . PHE B 1 94 ? 13.380 15.339 50.038 1.00 12.23 92 PHE B O 1
ATOM 1952 N N . GLN B 1 95 ? 14.276 17.344 50.466 1.00 12.39 93 GLN B N 1
ATOM 1953 C CA . GLN B 1 95 ? 13.816 17.907 49.197 1.00 14.72 93 GLN B CA 1
ATOM 1954 C C . GLN B 1 95 ? 14.997 18.650 48.581 1.00 13.76 93 GLN B C 1
ATOM 1955 O O . GLN B 1 95 ? 15.742 19.326 49.295 1.00 13.36 93 GLN B O 1
ATOM 1961 N N . LYS B 1 96 ? 15.152 18.512 47.263 1.00 13.55 94 LYS B N 1
ATOM 1962 C CA . LYS B 1 96 ? 16.222 19.166 46.544 1.00 13.70 94 LYS B CA 1
ATOM 1963 C C . LYS B 1 96 ? 16.146 20.671 46.794 1.00 14.01 94 LYS B C 1
ATOM 1964 O O . LYS B 1 96 ? 15.071 21.254 46.729 1.00 14.91 94 LYS B O 1
ATOM 1970 N N . GLY B 1 97 ? 17.281 21.269 47.138 1.00 14.03 95 GLY B N 1
ATOM 1971 C CA . GLY B 1 97 ? 17.352 22.713 47.296 1.00 13.82 95 GLY B CA 1
ATOM 1972 C C . GLY B 1 97 ? 16.989 23.221 48.680 1.00 14.91 95 GLY B C 1
ATOM 1973 O O . GLY B 1 97 ? 17.197 24.402 48.980 1.00 16.26 95 GLY B O 1
ATOM 1974 N N . MET B 1 98 ? 16.474 22.335 49.536 1.00 14.58 96 MET B N 1
ATOM 1975 C CA . MET B 1 98 ? 15.893 22.756 50.819 1.00 14.45 96 MET B CA 1
ATOM 1976 C C . MET B 1 98 ? 16.774 22.441 52.028 1.00 13.89 96 MET B C 1
ATOM 1977 O O . MET B 1 98 ? 17.480 21.433 52.021 1.00 13.28 96 MET B O 1
ATOM 1982 N N . PRO B 1 99 ? 16.730 23.308 53.064 1.00 13.30 97 PRO B N 1
ATOM 1983 C CA . PRO B 1 99 ? 17.391 23.066 54.347 1.00 12.82 97 PRO B CA 1
ATOM 1984 C C . PRO B 1 99 ? 16.834 21.832 55.017 1.00 11.90 97 PRO B C 1
ATOM 1985 O O . PRO B 1 99 ? 15.674 21.469 54.802 1.00 11.47 97 PRO B O 1
ATOM 1989 N N . PHE B 1 100 ? 17.665 21.169 55.800 1.00 11.95 98 PHE B N 1
ATOM 1990 C CA . PHE B 1 100 ? 17.198 20.043 56.602 1.00 11.06 98 PHE B CA 1
ATOM 1991 C C . PHE B 1 100 ? 17.902 20.031 57.968 1.00 10.97 98 PHE B C 1
ATOM 1992 O O . PHE B 1 100 ? 18.985 20.615 58.135 1.00 11.04 98 PHE B O 1
ATOM 2000 N N . GLU B 1 101 ? 17.291 19.344 58.932 1.00 10.81 99 GLU B N 1
ATOM 2001 C CA . GLU B 1 101 ? 17.964 18.976 60.170 1.00 10.44 99 GLU B CA 1
ATOM 2002 C C . GLU B 1 101 ? 17.964 17.456 60.181 1.00 9.89 99 GLU B C 1
ATOM 2003 O O . GLU B 1 101 ? 16.927 16.845 59.965 1.00 9.52 99 GLU B O 1
ATOM 2009 N N . LEU B 1 102 ? 19.120 16.856 60.423 1.00 8.51 100 LEU B N 1
ATOM 2010 C CA . LEU B 1 102 ? 19.222 15.408 60.417 1.00 8.17 100 LEU B CA 1
ATOM 2011 C C . LEU B 1 102 ? 19.890 14.977 61.713 1.00 8.74 100 LEU B C 1
ATOM 2012 O O . LEU B 1 102 ? 21.032 15.372 61.979 1.00 9.06 100 LEU B O 1
ATOM 2017 N N . CYS B 1 103 ? 19.173 14.198 62.530 1.00 8.64 101 CYS B N 1
ATOM 2018 C CA . CYS B 1 103 ? 19.645 13.859 63.880 1.00 8.83 101 CYS B CA 1
ATOM 2019 C C . CYS B 1 103 ? 19.759 12.351 64.065 1.00 8.10 101 CYS B C 1
ATOM 2020 O O . CYS B 1 103 ? 18.808 11.606 63.833 1.00 7.47 101 CYS B O 1
ATOM 2023 N N . PHE B 1 104 ? 20.932 11.913 64.489 1.00 7.63 102 PHE B N 1
ATOM 2024 C CA . PHE B 1 104 ? 21.166 10.502 64.737 1.00 8.54 102 PHE B CA 1
ATOM 2025 C C . PHE B 1 104 ? 21.296 10.357 66.236 1.00 8.95 102 PHE B C 1
ATOM 2026 O O . PHE B 1 104 ? 22.176 10.971 66.835 1.00 9.08 102 PHE B O 1
ATOM 2034 N N . LEU B 1 105 ? 20.420 9.554 66.840 1.00 9.46 103 LEU B N 1
ATOM 2035 C CA . LEU B 1 105 ? 20.455 9.272 68.271 1.00 11.12 103 LEU B CA 1
ATOM 2036 C C . LEU B 1 105 ? 20.932 7.847 68.518 1.00 10.82 103 LEU B C 1
ATOM 2037 O O . LEU B 1 105 ? 20.354 6.908 67.977 1.00 10.08 103 LEU B O 1
ATOM 2042 N N . VAL B 1 106 ? 21.969 7.694 69.346 1.00 11.14 104 VAL B N 1
ATOM 2043 C CA . VAL B 1 106 ? 22.530 6.376 69.673 1.00 11.51 104 VAL B CA 1
ATOM 2044 C C . VAL B 1 106 ? 21.804 5.823 70.897 1.00 12.48 104 VAL B C 1
ATOM 2045 O O . VAL B 1 106 ? 21.908 6.379 71.998 1.00 12.07 104 VAL B O 1
ATOM 2049 N N . GLN B 1 107 ? 21.050 4.752 70.688 1.00 12.73 105 GLN B N 1
ATOM 2050 C CA . GLN B 1 107 ? 20.428 4.031 71.800 1.00 14.98 105 GLN B CA 1
ATOM 2051 C C . GLN B 1 107 ? 21.131 2.689 71.946 1.00 15.07 105 GLN B C 1
ATOM 2052 O O . GLN B 1 107 ? 21.943 2.312 71.094 1.00 14.57 105 GLN B O 1
ATOM 2058 N N . ARG B 1 108 ? 20.852 1.980 73.037 1.00 16.18 106 ARG B N 1
ATOM 2059 C CA . ARG B 1 108 ? 21.591 0.753 73.340 1.00 17.85 106 ARG B CA 1
ATOM 2060 C C . ARG B 1 108 ? 21.480 -0.305 72.230 1.00 16.53 106 ARG B C 1
ATOM 2061 O O . ARG B 1 108 ? 22.470 -0.960 71.902 1.00 17.21 106 ARG B O 1
ATOM 2069 N N . SER B 1 109 ? 20.301 -0.445 71.619 1.00 15.63 107 SER B N 1
ATOM 2070 C CA . SER B 1 109 ? 20.128 -1.496 70.606 1.00 15.31 107 SER B CA 1
ATOM 2071 C C . SER B 1 109 ? 20.036 -0.999 69.151 1.00 13.93 107 SER B C 1
ATOM 2072 O O . SER B 1 109 ? 20.094 -1.799 68.209 1.00 13.09 107 SER B O 1
ATOM 2075 N N . GLU B 1 110 ? 19.891 0.311 68.970 1.00 13.07 108 GLU B N 1
ATOM 2076 C CA . GLU B 1 110 ? 19.679 0.859 67.642 1.00 12.81 108 GLU B CA 1
ATOM 2077 C C . GLU B 1 110 ? 20.045 2.324 67.573 1.00 11.74 108 GLU B C 1
ATOM 2078 O O . GLU B 1 110 ? 20.141 3.000 68.608 1.00 11.03 108 GLU B O 1
ATOM 2084 N N . PHE B 1 111 ? 20.232 2.794 66.349 1.00 10.13 109 PHE B N 1
ATOM 2085 C CA . PHE B 1 111 ? 20.147 4.216 66.033 1.00 9.67 109 PHE B CA 1
ATOM 2086 C C . PHE B 1 111 ? 18.693 4.614 65.756 1.00 8.72 109 PHE B C 1
ATOM 2087 O O . PHE B 1 111 ? 17.938 3.856 65.111 1.00 8.76 109 PHE B O 1
ATOM 2095 N N . LYS B 1 112 ? 18.323 5.828 66.188 1.00 9.05 110 LYS B N 1
ATOM 2096 C CA . LYS B 1 112 ? 17.071 6.452 65.758 1.00 9.81 110 LYS B CA 1
ATOM 2097 C C . LYS B 1 112 ? 17.455 7.665 64.911 1.00 8.92 110 LYS B C 1
ATOM 2098 O O . LYS B 1 112 ? 18.296 8.457 65.316 1.00 9.35 110 LYS B O 1
ATOM 2104 N N . VAL B 1 113 ? 16.846 7.797 63.729 1.00 8.10 111 VAL B N 1
ATOM 2105 C CA . VAL B 1 113 ? 17.166 8.899 62.837 1.00 7.78 111 VAL B CA 1
ATOM 2106 C C . VAL B 1 113 ? 15.937 9.812 62.686 1.00 8.16 111 VAL B C 1
ATOM 2107 O O . VAL B 1 113 ? 14.868 9.339 62.304 1.00 8.47 111 VAL B O 1
ATOM 2111 N N . MET B 1 114 ? 16.101 11.107 62.999 1.00 8.05 112 MET B N 1
ATOM 2112 C CA . MET B 1 114 ? 15.026 12.103 62.863 1.00 8.47 112 MET B CA 1
ATOM 2113 C C . MET B 1 114 ? 15.415 13.032 61.736 1.00 8.35 112 MET B C 1
ATOM 2114 O O . MET B 1 114 ? 16.570 13.450 61.633 1.00 8.80 112 MET B O 1
ATOM 2119 N N . VAL B 1 115 ? 14.447 13.377 60.901 1.00 7.78 113 VAL B N 1
ATOM 2120 C CA . VAL B 1 115 ? 14.689 14.337 59.837 1.00 7.77 113 VAL B CA 1
ATOM 2121 C C . VAL B 1 115 ? 13.694 15.455 60.000 1.00 7.96 113 VAL B C 1
ATOM 2122 O O . VAL B 1 115 ? 12.492 15.214 60.043 1.00 8.76 113 VAL B O 1
ATOM 2126 N N . ASN B 1 116 ? 14.202 16.682 60.115 1.00 8.92 114 ASN B N 1
ATOM 2127 C CA . ASN B 1 116 ? 13.332 17.831 60.391 1.00 9.43 114 ASN B CA 1
ATOM 2128 C C . ASN B 1 116 ? 12.427 17.559 61.602 1.00 9.62 114 ASN B C 1
ATOM 2129 O O . ASN B 1 116 ? 11.209 17.821 61.559 1.00 10.70 114 ASN B O 1
ATOM 2134 N N . LYS B 1 117 ? 13.045 16.999 62.656 1.00 10.10 115 LYS B N 1
ATOM 2135 C CA . LYS B 1 117 ? 12.421 16.734 63.967 1.00 11.75 115 LYS B CA 1
ATOM 2136 C C . LYS B 1 117 ? 11.458 15.549 64.005 1.00 12.23 115 LYS B C 1
ATOM 2137 O O . LYS B 1 117 ? 10.905 15.216 65.067 1.00 13.14 115 LYS B O 1
ATOM 2143 N N . LYS B 1 118 ? 11.265 14.899 62.859 1.00 11.16 116 LYS B N 1
ATOM 2144 C CA . LYS B 1 118 ? 10.301 13.807 62.776 1.00 11.00 116 LYS B CA 1
ATOM 2145 C C . LYS B 1 118 ? 11.039 12.485 62.588 1.00 9.97 116 LYS B C 1
ATOM 2146 O O . LYS B 1 118 ? 11.966 12.395 61.780 1.00 10.11 116 LYS B O 1
ATOM 2152 N N . PHE B 1 119 ? 10.646 11.470 63.353 1.00 9.34 117 PHE B N 1
ATOM 2153 C CA . PHE B 1 119 ? 11.269 10.157 63.230 1.00 9.00 117 PHE B CA 1
ATOM 2154 C C . PHE B 1 119 ? 11.152 9.703 61.800 1.00 8.38 117 PHE B C 1
ATOM 2155 O O . PHE B 1 119 ? 10.068 9.789 61.209 1.00 9.07 117 PHE B O 1
ATOM 2163 N N . PHE B 1 120 ? 12.274 9.221 61.244 1.00 7.40 118 PHE B N 1
ATOM 2164 C CA . PHE B 1 120 ? 12.316 8.739 59.877 1.00 7.13 118 PHE B CA 1
ATOM 2165 C C . PHE B 1 120 ? 12.584 7.238 59.814 1.00 7.62 118 PHE B C 1
ATOM 2166 O O . PHE B 1 120 ? 11.813 6.483 59.207 1.00 8.82 118 PHE B O 1
ATOM 2174 N N . VAL B 1 121 ? 13.651 6.796 60.479 1.00 7.80 119 VAL B N 1
ATOM 2175 C CA . VAL B 1 121 ? 13.998 5.356 60.439 1.00 7.65 119 VAL B CA 1
ATOM 2176 C C . VAL B 1 121 ? 14.771 4.917 61.686 1.00 7.76 119 VAL B C 1
ATOM 2177 O O . VAL B 1 121 ? 15.451 5.726 62.309 1.00 8.14 119 VAL B O 1
ATOM 2181 N N . GLN B 1 122 ? 14.633 3.640 62.058 1.00 7.13 120 GLN B N 1
ATOM 2182 C CA . GLN B 1 122 ? 15.493 3.026 63.069 1.00 8.96 120 GLN B CA 1
ATOM 2183 C C . GLN B 1 122 ? 16.457 2.068 62.389 1.00 7.87 120 GLN B C 1
ATOM 2184 O O . GLN B 1 122 ? 16.162 1.535 61.332 1.00 7.15 120 GLN B O 1
ATOM 2190 N N . TYR B 1 123 ? 17.620 1.876 62.990 1.00 7.00 121 TYR B N 1
ATOM 2191 C CA . TYR B 1 123 ? 18.596 0.957 62.429 1.00 6.68 121 TYR B CA 1
ATOM 2192 C C . TYR B 1 123 ? 19.264 0.172 63.573 1.00 6.12 121 TYR B C 1
ATOM 2193 O O . TYR B 1 123 ? 19.981 0.733 64.390 1.00 6.73 121 TYR B O 1
ATOM 2202 N N . GLN B 1 124 ? 19.009 -1.133 63.630 1.00 7.04 122 GLN B N 1
ATOM 2203 C CA . GLN B 1 124 ? 19.590 -1.973 64.691 1.00 6.97 122 GLN B CA 1
ATOM 2204 C C . GLN B 1 124 ? 21.100 -2.032 64.563 1.00 7.96 122 GLN B C 1
ATOM 2205 O O . GLN B 1 124 ? 21.616 -2.216 63.467 1.00 7.97 122 GLN B O 1
ATOM 2211 N N . HIS B 1 125 ? 21.816 -1.914 65.679 1.00 7.98 123 HIS B N 1
ATOM 2212 C CA . HIS B 1 125 ? 23.268 -2.051 65.637 1.00 7.60 123 HIS B CA 1
ATOM 2213 C C . HIS B 1 125 ? 23.624 -3.460 65.183 1.00 8.33 123 HIS B C 1
ATOM 2214 O O . HIS B 1 125 ? 23.095 -4.445 65.728 1.00 9.55 123 HIS B O 1
ATOM 2221 N N . ARG B 1 126 ? 24.530 -3.543 64.206 1.00 8.34 124 ARG B N 1
ATOM 2222 C CA . ARG B 1 126 ? 25.061 -4.828 63.754 1.00 8.86 124 ARG B CA 1
ATOM 2223 C C . ARG B 1 126 ? 26.442 -5.082 64.352 1.00 10.10 124 ARG B C 1
ATOM 2224 O O . ARG B 1 126 ? 26.822 -6.228 64.570 1.00 10.99 124 ARG B O 1
ATOM 2232 N N . VAL B 1 127 ? 27.161 -3.996 64.606 1.00 9.92 125 VAL B N 1
ATOM 2233 C CA . VAL B 1 127 ? 28.481 -4.021 65.210 1.00 10.16 125 VAL B CA 1
ATOM 2234 C C . VAL B 1 127 ? 28.508 -3.101 66.448 1.00 10.69 125 VAL B C 1
ATOM 2235 O O . VAL B 1 127 ? 27.598 -2.286 66.638 1.00 9.86 125 VAL B O 1
ATOM 2239 N N . PRO B 1 128 ? 29.531 -3.229 67.304 1.00 11.09 126 PRO B N 1
ATOM 2240 C CA . PRO B 1 128 ? 29.602 -2.336 68.471 1.00 11.75 126 PRO B CA 1
ATOM 2241 C C . PRO B 1 128 ? 29.742 -0.872 68.088 1.00 12.11 126 PRO B C 1
ATOM 2242 O O . PRO B 1 128 ? 30.658 -0.500 67.328 1.00 12.83 126 PRO B O 1
ATOM 2246 N N . TYR B 1 129 ? 28.836 -0.041 68.596 1.00 12.33 127 TYR B N 1
ATOM 2247 C CA . TYR B 1 129 ? 28.877 1.376 68.237 1.00 12.18 127 TYR B CA 1
ATOM 2248 C C . TYR B 1 129 ? 30.041 2.122 68.891 1.00 12.49 127 TYR B C 1
ATOM 2249 O O . TYR B 1 129 ? 30.496 3.147 68.363 1.00 12.06 127 TYR B O 1
ATOM 2258 N N . HIS B 1 130 ? 30.533 1.625 70.030 1.00 13.27 128 HIS B N 1
ATOM 2259 C CA . HIS B 1 130 ? 31.586 2.359 70.757 1.00 13.88 128 HIS B CA 1
ATOM 2260 C C . HIS B 1 130 ? 32.917 2.423 69.997 1.00 13.30 128 HIS B C 1
ATOM 2261 O O . HIS B 1 130 ? 33.783 3.243 70.324 1.00 14.00 128 HIS B O 1
ATOM 2268 N N . LEU B 1 131 ? 33.077 1.550 68.999 1.00 12.69 129 LEU B N 1
ATOM 2269 C CA . LEU B 1 131 ? 34.272 1.535 68.134 1.00 12.49 129 LEU B CA 1
ATOM 2270 C C . LEU B 1 131 ? 34.210 2.543 66.984 1.00 11.81 129 LEU B C 1
ATOM 2271 O O . LEU B 1 131 ? 35.188 2.687 66.228 1.00 12.18 129 LEU B O 1
ATOM 2276 N N . VAL B 1 132 ? 33.069 3.221 66.839 1.00 11.19 130 VAL B N 1
ATOM 2277 C CA . VAL B 1 132 ? 32.926 4.234 65.805 1.00 11.14 130 VAL B CA 1
ATOM 2278 C C . VAL B 1 132 ? 33.553 5.510 66.330 1.00 10.40 130 VAL B C 1
ATOM 2279 O O . VAL B 1 132 ? 33.091 6.052 67.338 1.00 11.23 130 VAL B O 1
ATOM 2283 N N . ASP B 1 133 ? 34.584 5.990 65.639 1.00 9.76 131 ASP B N 1
ATOM 2284 C CA . ASP B 1 133 ? 35.326 7.159 66.097 1.00 10.34 131 ASP B CA 1
ATOM 2285 C C . ASP B 1 133 ? 35.415 8.237 65.032 1.00 10.01 131 ASP B C 1
ATOM 2286 O O . ASP B 1 133 ? 36.128 9.208 65.198 1.00 10.65 131 ASP B O 1
ATOM 2291 N N . THR B 1 134 ? 34.694 8.069 63.927 1.00 10.18 132 THR B N 1
ATOM 2292 C CA . THR B 1 134 ? 34.863 8.930 62.782 1.00 9.07 132 THR B CA 1
ATOM 2293 C C . THR B 1 134 ? 33.484 9.145 62.141 1.00 9.69 132 THR B C 1
ATOM 2294 O O . THR B 1 134 ? 32.715 8.205 62.017 1.00 8.75 132 THR B O 1
ATOM 2298 N N . ILE B 1 135 ? 33.185 10.387 61.775 1.00 8.87 133 ILE B N 1
ATOM 2299 C CA . ILE B 1 135 ? 32.028 10.682 60.924 1.00 8.85 133 ILE B CA 1
ATOM 2300 C C . ILE B 1 135 ? 32.564 11.162 59.573 1.00 9.36 133 ILE B C 1
ATOM 2301 O O . ILE B 1 135 ? 33.541 11.918 59.512 1.00 8.91 133 ILE B O 1
ATOM 2306 N N . ALA B 1 136 ? 31.935 10.698 58.502 1.00 9.26 134 ALA B N 1
ATOM 2307 C CA . ALA B 1 136 ? 32.316 11.067 57.153 1.00 9.57 134 ALA B CA 1
ATOM 2308 C C . ALA B 1 136 ? 31.061 11.452 56.387 1.00 10.68 134 ALA B C 1
ATOM 2309 O O . ALA B 1 136 ? 30.118 10.668 56.319 1.00 12.20 134 ALA B O 1
ATOM 2311 N N . VAL B 1 137 ? 31.042 12.674 55.855 1.00 9.41 135 VAL B N 1
ATOM 2312 C CA . VAL B 1 137 ? 29.882 13.180 55.132 1.00 9.45 135 VAL B CA 1
ATOM 2313 C C . VAL B 1 137 ? 30.270 13.592 53.711 1.00 10.38 135 VAL B C 1
ATOM 2314 O O . VAL B 1 137 ? 31.260 14.300 53.510 1.00 11.02 135 VAL B O 1
ATOM 2318 N N . SER B 1 138 ? 29.487 13.166 52.732 1.00 9.48 136 SER B N 1
ATOM 2319 C CA . SER B 1 138 ? 29.834 13.427 51.339 1.00 10.52 136 SER B CA 1
ATOM 2320 C C . SER B 1 138 ? 28.620 13.463 50.439 1.00 10.77 136 SER B C 1
ATOM 2321 O O . SER B 1 138 ? 27.511 13.068 50.852 1.00 10.49 136 SER B O 1
ATOM 2324 N N . GLY B 1 139 ? 28.813 13.965 49.219 1.00 10.39 137 GLY B N 1
ATOM 2325 C CA . GLY B 1 139 ? 27.743 13.988 48.216 1.00 11.00 137 GLY B CA 1
ATOM 2326 C C . GLY B 1 139 ? 27.048 15.331 48.048 1.00 11.77 137 GLY B C 1
ATOM 2327 O O . GLY B 1 139 ? 27.616 16.389 48.359 1.00 12.27 137 GLY B O 1
ATOM 2328 N N . CYS B 1 140 ? 25.806 15.279 47.583 1.00 12.20 138 CYS B N 1
ATOM 2329 C CA . CYS B 1 140 ? 25.107 16.483 47.124 1.00 13.16 138 CYS B CA 1
ATOM 2330 C C . CYS B 1 140 ? 24.429 17.257 48.257 1.00 13.11 138 CYS B C 1
ATOM 2331 O O . CYS B 1 140 ? 23.200 17.412 48.277 1.00 13.18 138 CYS B O 1
ATOM 2334 N N . LEU B 1 141 ? 25.245 17.768 49.176 1.00 12.68 139 LEU B N 1
ATOM 2335 C CA . LEU B 1 141 ? 24.742 18.627 50.242 1.00 12.45 139 LEU B CA 1
ATOM 2336 C C . LEU B 1 141 ? 25.770 19.668 50.675 1.00 13.09 139 LEU B C 1
ATOM 2337 O O . LEU B 1 141 ? 26.943 19.587 50.304 1.00 12.48 139 LEU B O 1
ATOM 2342 N N . LYS B 1 142 ? 25.311 20.662 51.430 1.00 13.35 140 LYS B N 1
ATOM 2343 C CA . LYS B 1 142 ? 26.198 21.478 52.241 1.00 14.16 140 LYS B CA 1
ATOM 2344 C C . LYS B 1 142 ? 25.758 21.458 53.698 1.00 14.19 140 LYS B C 1
ATOM 2345 O O . LYS B 1 142 ? 24.606 21.133 54.002 1.00 12.98 140 LYS B O 1
ATOM 2351 N N . LEU B 1 143 ? 26.676 21.780 54.601 1.00 13.57 141 LEU B N 1
ATOM 2352 C CA . LEU B 1 143 ? 26.367 21.759 56.032 1.00 14.64 141 LEU B CA 1
ATOM 2353 C C . LEU B 1 143 ? 26.708 23.087 56.663 1.00 15.13 141 LEU B C 1
ATOM 2354 O O . LEU B 1 143 ? 27.748 23.663 56.349 1.00 16.18 141 LEU B O 1
ATOM 2359 N N . SER B 1 144 ? 25.838 23.553 57.556 1.00 15.40 142 SER B N 1
ATOM 2360 C CA . SER B 1 144 ? 26.122 24.731 58.361 1.00 15.37 142 SER B CA 1
ATOM 2361 C C . SER B 1 144 ? 26.724 24.335 59.704 1.00 15.62 142 SER B C 1
ATOM 2362 O O . SER B 1 144 ? 27.588 25.048 60.234 1.00 16.07 142 SER B O 1
ATOM 2365 N N . PHE B 1 145 ? 26.277 23.202 60.260 1.00 15.97 143 PHE B N 1
ATOM 2366 C CA . PHE B 1 145 ? 26.895 22.672 61.473 1.00 16.10 143 PHE B CA 1
ATOM 2367 C C . PHE B 1 145 ? 26.692 21.180 61.689 1.00 15.87 143 PHE B C 1
ATOM 2368 O O . PHE B 1 145 ? 25.827 20.551 61.054 1.00 15.16 143 PHE B O 1
ATOM 2376 N N . ILE B 1 146 ? 27.560 20.633 62.531 1.00 14.93 144 ILE B N 1
ATOM 2377 C CA . ILE B 1 146 ? 27.410 19.313 63.124 1.00 15.03 144 ILE B CA 1
ATOM 2378 C C . ILE B 1 146 ? 27.578 19.506 64.634 1.00 14.95 144 ILE B C 1
ATOM 2379 O O . ILE B 1 146 ? 28.628 19.994 65.095 1.00 15.33 144 ILE B O 1
ATOM 2384 N N . THR B 1 147 ? 26.545 19.173 65.407 1.00 14.74 145 THR B N 1
ATOM 2385 C CA . THR B 1 147 ? 26.648 19.201 66.869 1.00 14.56 145 THR B CA 1
ATOM 2386 C C . THR B 1 147 ? 26.652 17.799 67.452 1.00 14.32 145 THR B C 1
ATOM 2387 O O . THR B 1 147 ? 26.111 16.851 66.851 1.00 14.43 145 THR B O 1
ATOM 2391 N N . PHE B 1 148 ? 27.238 17.693 68.639 1.00 14.07 146 PHE B N 1
ATOM 2392 C CA . PHE B 1 148 ? 27.323 16.454 69.394 1.00 13.84 146 PHE B CA 1
ATOM 2393 C C . PHE B 1 148 ? 26.828 16.739 70.798 1.00 14.34 146 PHE B C 1
ATOM 2394 O O . PHE B 1 148 ? 27.444 17.510 71.537 1.00 14.48 146 PHE B O 1
ATOM 2402 N N . GLN B 1 149 ? 25.717 16.116 71.172 1.00 14.74 147 GLN B N 1
ATOM 2403 C CA . GLN B 1 149 ? 25.078 16.395 72.453 1.00 15.24 147 GLN B CA 1
ATOM 2404 C C . GLN B 1 149 ? 24.654 15.127 73.120 1.00 16.09 147 GLN B C 1
ATOM 2405 O O . GLN B 1 149 ? 24.351 14.141 72.458 1.00 15.60 147 GLN B O 1
ATOM 2411 N N . THR B 1 150 ? 24.603 15.152 74.444 1.00 15.81 148 THR B N 1
ATOM 2412 C CA . THR B 1 150 ? 24.179 13.985 75.192 1.00 17.56 148 THR B CA 1
ATOM 2413 C C . THR B 1 150 ? 23.085 14.341 76.207 1.00 18.01 148 THR B C 1
ATOM 2414 O O . THR B 1 150 ? 23.018 15.478 76.693 1.00 17.02 148 THR B O 1
ATOM 2418 N N . GLN B 1 151 ? 22.234 13.358 76.510 1.00 20.30 149 GLN B N 1
ATOM 2419 C CA . GLN B 1 151 ? 21.339 13.425 77.677 1.00 22.11 149 GLN B CA 1
ATOM 2420 C C . GLN B 1 151 ? 22.105 13.134 78.975 1.00 23.17 149 GLN B C 1
ATOM 2421 O O . GLN B 1 151 ? 23.127 12.432 78.959 1.00 23.87 149 GLN B O 1
#

B-factor: mean 16.1, std 10.91, range [2.03, 126.05]

Nearest PDB structures (foldseek):
  2d6l-assembly1_X  TM=1.002E+00  e=1.373E-28  Mus musculus
  2d6o-assembly1_X  TM=9.997E-01  e=1.373E-28  Mus musculus
  2d6k-assembly1_B  TM=9.881E-01  e=6.678E-26  Mus musculus
  2eak-assembly3_C  TM=9.906E-01  e=6.008E-22  Homo sapiens
  3wv6-assembly2_B  TM=9.822E-01  e=2.584E-21  Homo sapiens

Secondary structure (DSSP, 8-state):
--S--EEEEEEEESPPSSEEEE-TT---TT-EEEEEEEE-SS--BEEEEEESSTT-S-EEEEEEEE--TT-EEEEEEEETTEE---EEE------TT-EEEEEEEE-SSEEEEEETTEEEEEEE-SS-GGG--EEEEEESEEEEEEEEEE-/--S--EEEEEEEESPPSSEEEE-TT---TTEEEEEEEEE-TT--BEEEEEESSSSSS-EEEEEEEE--TT-EEEEEEEETTEE---EEES-----TT-EEEEEEEE-SSEEEEEETTEEEEEEE-SS-GGG--EEEEEESEEEEEEEEEE-

Organism: Mus musculus (NCBI:txid10090)

Sequence (302 aa):
GSMALFSAQSPYINPIIPFTGPIQGGLQEGLQVTLQGTTKSFAQRFVVNFQNSFNGNDIAFHFNPRFEEGGYVVCNTKQNGQWGPEERKMQMPFQKGMPFELCFLVQRSEFKVMVNKKFFVQYQHRVPYHLVDTIAVSGCLKLSFITFQTQGSMALFSAQSPYINPIIPFTGPIQGGLQEGLQVTLQGTTKSFAQRFVVNFQNSFNGNDIAFHFNPRFEEGGYVVCNTKQNGQWGPEERKMQMPFQKGMPFELCFLVQRSEFKVMVNKKFFVQYQHRVPYHLVDTIAVSGCLKLSFITFQTQ

GO terms:
  GO:0005515 protein binding (F, IPI)
  GO:0005576 extracellular region (C, TAS)
  GO:0031012 extracellular matrix (C, HDA)
  GO:0005634 nucleus (C, IDA)
  GO:0005737 cytoplasm (C, IDA)
  GO:0043113 receptor clustering (P, IDA)
  GO:0030246 carbohydrate binding (F, IDA)
  GO:0045185 maintenance of protein location (P, IDA)
  GO:0043539 protein serine/threonine kinase activator activity (F, IDA)
  GO:2000406 positive regulation of T cell migration (P, IDA)
  GO:0032689 negative regulation of type II interferon production (P, IDA)
  GO:0051353 positive regulation of oxidoreductase activity (P, IDA)
  GO:0007565 female pregnancy (P, IDA)
  GO:0001819 positive regulation of cytokine production (P, IMP)
  GO:0043032 positive regulation of macrophage activation (P, IMP)
  GO:0030246 carbohydrate binding (F, IMP)
  GO:0043322 negative regulation of natural killer cell degranulation (P, IMP)
  GO:0045089 positive regulation of innate immune response (P, IMP)
  GO:0045591 positive regulation of regulatory T cell differentiation (P, IMP)
  GO:0016936 galactoside binding (F, IMP)

Foldseek 3Di:
DPDDKDFPDDKDFFADPQDKDWPPQFDDAQKKKKFKWWFAQDFAKKWKFQAQDPPPQWTQWIWMWGPPPQTKIWIWTHHRNRIDDIDIGNDHLHHHGGIKMWMWHHHPFWIFIDINNHTDDIGGGPDDRRSGTMITIHTRITTRIITIIGD/DPDDKDFPDDKDFFADPQHKDWPPQFDDAQKKKKWKWAFAQPFAKKWKFQAQDDPPQWTQWIWMWGPPPVTKIWIWTHHNNRIDDIDIGRDHPHHHGGIKMWMWHHHPFWIFIAINNHTDDIGGGPDDRSSGTMITIHGRMTTRIITMIGD

Radius of gyration: 26.68 Å; Cα contacts (8 Å, |Δi|>4): 795; chains: 2; bounding box: 30×34×82 Å

InterPro domains:
  IPR001079 Galectin, carbohydrate recognition domain [PF00337] (16-143)
  IPR001079 Galectin, carbohydrate recognition domain [PF00337] (224-352)
  IPR001079 Galectin, carbohydrate recognition domain [PS51304] (17-147)
  IPR001079 Galectin, carbohydrate recognition domain [PS51304] (225-353)
  IPR001079 Galectin, carbohydrate recognition domain [SM00276] (15-147)
  IPR001079 Galectin, carbohydrate recognition domain [SM00276] (223-353)
  IPR001079 Galectin, carbohydrate recognition domain [SM00908] (21-146)
  IPR001079 Galectin, carbohydrate recognition domain [SM00908] (229-353)
  IPR001079 Galectin, carbohydrate recognition domain [cd00070] (16-145)
  IPR001079 Galectin, carbohydrate recognition domain [cd00070] (224-352)
  IPR013320 Concanavalin A-like lectin/glucanase domain superfamily [SSF49899] (9-150)
  IPR013320 Concanavalin A-like lectin/glucanase domain superfamily [SSF49899] (221-352)
  IPR044156 Galectin-like [PTHR11346] (190-352)

CATH classification: 2.60.120.200